Protein AF-0000000068949567 (afdb_homodimer)

Secondary structure (DSSP, 8-state):
-EEE-GGGPPEE--TTEEEEEEEEEESGGG---SSEEEEEEEEEEEEEE-SB--SS-EEEEEEES-EEEE-SS-EEEE-TT-EEEE-TT--BEEE--SSS-EEEEEEEEPPP-/-EEE-GGGPPEE--TTEEEEEEEEEESGGG---SSEEEEEEEEEEEEEE-SB--SS-EEEEEEES-EEEE-SS-EEEE-TT-EEEE-TT--BEEE--SSS-EEEEEEEEPPP-

pLDDT: mean 97.27, std 4.36, range [59.31, 98.94]

Organism: Cupriavidus necator (strain ATCC 17699 / DSM 428 / KCTC 22496 / NCIMB 10442 / H16 / Stanier 337) (NCBI:txid381666)

Nearest PDB structures (foldseek):
  8awn-assembly1_A-2  TM=8.709E-01  e=1.645E-10  Thermotoga maritima
  8hjx-assembly1_B  TM=8.724E-01  e=1.561E-10  Thermotoga maritima MSB8
  8hjy-assembly1_B  TM=8.710E-01  e=2.937E-10  Thermotoga maritima MSB8
  8hjz-assembly1_B  TM=8.723E-01  e=3.264E-10  Thermotoga maritima MSB8
  8awo-assembly1_B  TM=8.771E-01  e=7.194E-10  Thermotoga maritima

Solvent-accessible surface area (backbone atoms only — not comparable to full-atom values): 11452 Å² total; per-residue (Å²): 117,47,75,27,52,51,94,68,36,41,71,56,83,67,83,67,55,42,56,57,51,36,29,27,44,34,16,76,92,40,38,85,62,84,63,46,34,31,33,37,36,39,25,35,52,68,10,32,41,54,78,47,58,44,85,47,46,41,37,37,33,26,68,36,52,47,41,31,43,30,39,99,85,48,73,47,78,36,46,59,55,14,25,37,36,39,47,54,60,46,42,37,24,45,33,23,82,49,88,57,62,23,30,38,36,38,39,33,54,60,77,82,128,115,47,75,26,52,51,94,68,36,43,72,55,83,68,82,66,54,41,56,56,52,38,28,26,45,33,16,77,92,40,37,85,63,84,64,46,33,31,30,37,37,39,26,35,52,66,9,33,41,55,77,47,58,43,85,49,46,40,35,38,35,27,70,35,52,46,43,31,44,32,39,96,86,48,72,47,78,36,45,59,55,14,24,38,37,38,49,54,60,48,44,36,25,44,35,22,82,47,89,54,64,21,30,38,35,40,40,33,54,60,77,81,127

Structure (mmCIF, N/CA/C/O backbone):
data_AF-0000000068949567-model_v1
#
loop_
_entity.id
_entity.type
_entity.pdbx_description
1 polymer 'Cupin domain-containing protein'
#
loop_
_atom_site.group_PDB
_atom_site.id
_atom_site.type_symbol
_atom_site.label_atom_id
_atom_site.label_alt_id
_atom_site.label_comp_id
_atom_site.label_asym_id
_atom_site.label_entity_id
_atom_site.label_seq_id
_atom_site.pdbx_PDB_ins_code
_atom_site.Cartn_x
_atom_site.Cartn_y
_atom_site.Cartn_z
_atom_site.occupancy
_atom_site.B_iso_or_equiv
_atom_site.auth_seq_id
_atom_site.auth_comp_id
_atom_site.auth_asym_id
_atom_site.auth_atom_id
_atom_site.pdbx_PDB_model_num
ATOM 1 N N . MET A 1 1 ? 2.762 17.672 -4.523 1 95.81 1 MET A N 1
ATOM 2 C CA . MET A 1 1 ? 1.963 16.484 -4.223 1 95.81 1 MET A CA 1
ATOM 3 C C . MET A 1 1 ? 1.204 16.016 -5.461 1 95.81 1 MET A C 1
ATOM 5 O O . MET A 1 1 ? 0.73 16.828 -6.25 1 95.81 1 MET A O 1
ATOM 9 N N . ASN A 1 2 ? 1.176 14.719 -5.754 1 98 2 ASN A N 1
ATOM 10 C CA . ASN A 1 2 ? 0.364 14.109 -6.805 1 98 2 ASN A CA 1
ATOM 11 C C . ASN A 1 2 ? -0.772 13.281 -6.223 1 98 2 ASN A C 1
ATOM 13 O O . ASN A 1 2 ? -0.53 12.32 -5.48 1 98 2 ASN A O 1
ATOM 17 N N . THR A 1 3 ? -2.01 13.633 -6.602 1 98.56 3 THR A N 1
ATOM 18 C CA . THR A 1 3 ? -3.174 12.93 -6.078 1 98.56 3 THR A CA 1
ATOM 19 C C . THR A 1 3 ? -3.814 12.062 -7.156 1 98.56 3 THR A C 1
ATOM 21 O O . THR A 1 3 ? -4.02 12.516 -8.281 1 98.56 3 THR A O 1
ATOM 24 N N . THR A 1 4 ? -4.102 10.867 -6.82 1 98.81 4 THR A N 1
ATOM 25 C CA . THR A 1 4 ? -4.887 9.984 -7.68 1 98.81 4 THR A CA 1
ATOM 26 C C . THR A 1 4 ? -6.168 9.547 -6.977 1 98.81 4 THR A C 1
ATOM 28 O O . THR A 1 4 ? -6.117 8.836 -5.969 1 98.81 4 THR A O 1
ATOM 31 N N . ARG A 1 5 ? -7.262 9.961 -7.539 1 98.81 5 ARG A N 1
ATOM 32 C CA . ARG A 1 5 ? -8.539 9.406 -7.098 1 98.81 5 ARG A CA 1
ATOM 33 C C . ARG A 1 5 ? -8.711 7.973 -7.586 1 98.81 5 ARG A C 1
ATOM 35 O O . ARG A 1 5 ? -8.477 7.676 -8.758 1 98.81 5 ARG A O 1
ATOM 42 N N . PHE A 1 6 ? -9.219 7.094 -6.699 1 98.75 6 PHE A N 1
ATOM 43 C CA . PHE A 1 6 ? -9.312 5.688 -7.078 1 98.75 6 PHE A CA 1
ATOM 44 C C . PHE A 1 6 ? -10.219 5.508 -8.289 1 98.75 6 PHE A C 1
ATOM 46 O O . PHE A 1 6 ? -9.891 4.754 -9.211 1 98.75 6 PHE A O 1
ATOM 53 N N . ALA A 1 7 ? -11.281 6.164 -8.352 1 98.5 7 ALA A N 1
ATOM 54 C CA . ALA A 1 7 ? -12.258 6.059 -9.438 1 98.5 7 ALA A CA 1
ATOM 55 C C . ALA A 1 7 ? -11.641 6.461 -10.773 1 98.5 7 ALA A C 1
ATOM 57 O O . ALA A 1 7 ? -12.156 6.105 -11.836 1 98.5 7 ALA A O 1
ATOM 58 N N . GLN A 1 8 ? -10.547 7.219 -10.703 1 98.25 8 GLN A N 1
ATOM 59 C CA . GLN A 1 8 ? -9.938 7.746 -11.922 1 98.25 8 GLN A CA 1
ATOM 60 C C . GLN A 1 8 ? -8.562 7.121 -12.164 1 98.25 8 GLN A C 1
ATOM 62 O O . GLN A 1 8 ? -7.812 7.578 -13.023 1 98.25 8 GLN A O 1
ATOM 67 N N . ALA A 1 9 ? -8.227 6.195 -11.32 1 98.75 9 ALA A N 1
ATOM 68 C CA . ALA A 1 9 ? -6.93 5.551 -11.5 1 98.75 9 ALA A CA 1
ATOM 69 C C . ALA A 1 9 ? -6.824 4.906 -12.883 1 98.75 9 ALA A C 1
ATOM 71 O O . ALA A 1 9 ? -7.688 4.117 -13.273 1 98.75 9 ALA A O 1
ATOM 72 N N . PRO A 1 10 ? -5.777 5.254 -13.578 1 98.69 10 PRO A N 1
ATOM 73 C CA . PRO A 1 10 ? -5.672 4.695 -14.93 1 98.69 10 PRO A CA 1
ATOM 74 C C . PRO A 1 10 ? -5.391 3.195 -14.93 1 98.69 10 PRO A C 1
ATOM 76 O O . PRO A 1 10 ? -4.637 2.705 -14.078 1 98.69 10 PRO A O 1
ATOM 79 N N . ALA A 1 11 ? -5.945 2.527 -15.922 1 98.56 11 ALA A N 1
ATOM 80 C CA . ALA A 1 11 ? -5.734 1.089 -16.062 1 98.56 11 ALA A CA 1
ATOM 81 C C . ALA A 1 11 ? -4.445 0.796 -16.828 1 98.56 11 ALA A C 1
ATOM 83 O O . ALA A 1 11 ? -3.977 1.628 -17.609 1 98.56 11 ALA A O 1
ATOM 84 N N . TYR A 1 12 ? -3.846 -0.247 -16.578 1 97.75 12 TYR A N 1
ATOM 85 C CA . TYR A 1 12 ? -2.756 -0.789 -17.391 1 97.75 12 TYR A CA 1
ATOM 86 C C . TYR A 1 12 ? -2.881 -2.301 -17.531 1 97.75 12 TYR A C 1
ATOM 88 O O . TYR A 1 12 ? -3.633 -2.939 -16.781 1 97.75 12 TYR A O 1
ATOM 96 N N . PHE A 1 13 ? -2.197 -2.93 -18.453 1 96.69 13 PHE A N 1
ATOM 97 C CA . PHE A 1 13 ? -2.412 -4.324 -18.812 1 96.69 13 PHE A CA 1
ATOM 98 C C . PHE A 1 13 ? -1.086 -5.07 -18.906 1 96.69 13 PHE A C 1
ATOM 100 O O . PHE A 1 13 ? -0.558 -5.281 -20 1 96.69 13 PHE A O 1
ATOM 107 N N . PRO A 1 14 ? -0.648 -5.504 -17.75 1 95.62 14 PRO A N 1
ATOM 108 C CA . PRO A 1 14 ? 0.61 -6.254 -17.781 1 95.62 14 PRO A CA 1
ATOM 109 C C . PRO A 1 14 ? 0.447 -7.652 -18.375 1 95.62 14 PRO A C 1
ATOM 111 O O . PRO A 1 14 ? -0.597 -8.281 -18.203 1 95.62 14 PRO A O 1
ATOM 114 N N . ALA A 1 15 ? 1.484 -8.156 -18.938 1 94.94 15 ALA A N 1
ATOM 115 C CA . ALA A 1 15 ? 1.476 -9.5 -19.516 1 94.94 15 ALA A CA 1
ATOM 116 C C . ALA A 1 15 ? 1.331 -10.562 -18.422 1 94.94 15 ALA A C 1
ATOM 118 O O . ALA A 1 15 ? 1.702 -10.328 -17.266 1 94.94 15 ALA A O 1
ATOM 119 N N . ASN A 1 16 ? 0.795 -11.672 -18.734 1 95.81 16 ASN A N 1
ATOM 120 C CA . ASN A 1 16 ? 0.737 -12.859 -17.891 1 95.81 16 ASN A CA 1
ATOM 121 C C . ASN A 1 16 ? -0.168 -12.648 -16.672 1 95.81 16 ASN A C 1
ATOM 123 O O . ASN A 1 16 ? 0.121 -13.141 -15.586 1 95.81 16 ASN A O 1
ATOM 127 N N . HIS A 1 17 ? -1.09 -11.797 -16.844 1 97.94 17 HIS A N 1
ATOM 128 C CA . HIS A 1 17 ? -2.156 -11.578 -15.867 1 97.94 17 HIS A CA 1
ATOM 129 C C . HIS A 1 17 ? -3.508 -12.016 -16.438 1 97.94 17 HIS A C 1
ATOM 131 O O . HIS A 1 17 ? -3.988 -11.445 -17.406 1 97.94 17 HIS A O 1
ATOM 137 N N . GLU A 1 18 ? -4.133 -12.969 -15.859 1 98 18 GLU A N 1
ATOM 138 C CA . GLU A 1 18 ? -5.414 -13.492 -16.312 1 98 18 GLU A CA 1
ATOM 139 C C . GLU A 1 18 ? -6.504 -13.273 -15.266 1 98 18 GLU A C 1
ATOM 141 O O . GLU A 1 18 ? -6.297 -13.547 -14.086 1 98 18 GLU A O 1
ATOM 146 N N . GLY A 1 19 ? -7.691 -12.82 -15.75 1 98.31 19 GLY A N 1
ATOM 147 C CA . GLY A 1 19 ? -8.773 -12.594 -14.812 1 98.31 19 GLY A CA 1
ATOM 148 C C . GLY A 1 19 ? -8.477 -11.492 -13.812 1 98.31 19 GLY A C 1
ATOM 149 O O . GLY A 1 19 ? -8.852 -11.578 -12.641 1 98.31 19 GLY A O 1
ATOM 150 N N . MET A 1 20 ? -7.734 -10.508 -14.258 1 98.12 20 MET A N 1
ATOM 151 C CA . MET A 1 20 ? -7.324 -9.398 -13.391 1 98.12 20 MET A CA 1
ATOM 152 C C . MET A 1 20 ? -7.508 -8.062 -14.102 1 98.12 20 MET A C 1
ATOM 154 O O . MET A 1 20 ? -7.402 -7.984 -15.328 1 98.12 20 MET A O 1
ATOM 158 N N . HIS A 1 21 ? -7.898 -7.074 -13.398 1 98.31 21 HIS A N 1
ATOM 159 C CA . HIS A 1 21 ? -7.906 -5.676 -13.812 1 98.31 21 HIS A CA 1
ATOM 160 C C . HIS A 1 21 ? -6.965 -4.84 -12.953 1 98.31 21 HIS A C 1
ATOM 162 O O . HIS A 1 21 ? -7.18 -4.699 -11.75 1 98.31 21 HIS A O 1
ATOM 168 N N . CYS A 1 22 ? -5.953 -4.238 -13.617 1 98.75 22 CYS A N 1
ATOM 169 C CA . CYS A 1 22 ? -4.914 -3.551 -12.867 1 98.75 22 CYS A CA 1
ATOM 170 C C . CYS A 1 22 ? -5.035 -2.039 -13.016 1 98.75 22 CYS A C 1
ATOM 172 O O . CYS A 1 22 ? -5.285 -1.543 -14.117 1 98.75 22 CYS A O 1
ATOM 174 N N . LEU A 1 23 ? -4.867 -1.327 -11.922 1 98.81 23 LEU A N 1
ATOM 175 C CA . LEU A 1 23 ? -4.949 0.128 -11.852 1 98.81 23 LEU A CA 1
ATOM 176 C C . LEU A 1 23 ? -3.662 0.716 -11.281 1 98.81 23 LEU A C 1
ATOM 178 O O . LEU A 1 23 ? -3.076 0.154 -10.352 1 98.81 23 LEU A O 1
ATOM 182 N N . ARG A 1 24 ? -3.279 1.875 -11.852 1 98.88 24 ARG A N 1
ATOM 183 C CA . ARG A 1 24 ? -2.121 2.58 -11.312 1 98.88 24 ARG A CA 1
ATOM 184 C C . ARG A 1 24 ? -2.541 3.607 -10.266 1 98.88 24 ARG A C 1
ATOM 186 O O . ARG A 1 24 ? -3.412 4.441 -10.523 1 98.88 24 ARG A O 1
ATOM 193 N N . LEU A 1 25 ? -1.973 3.514 -9.109 1 98.81 25 LEU A N 1
ATOM 194 C CA . LEU A 1 25 ? -2.258 4.5 -8.078 1 98.81 25 LEU A CA 1
ATOM 195 C C . LEU A 1 25 ? -1.242 5.637 -8.109 1 98.81 25 LEU A C 1
ATOM 197 O O . LEU A 1 25 ? -1.613 6.812 -8.031 1 98.81 25 LEU A O 1
ATOM 201 N N . GLN A 1 26 ? -0.039 5.273 -8.25 1 98.81 26 GLN A N 1
ATOM 202 C CA . GLN A 1 26 ? 1.041 6.254 -8.336 1 98.81 26 GLN A CA 1
ATOM 203 C C . GLN A 1 26 ? 2.148 5.773 -9.266 1 98.81 26 GLN A C 1
ATOM 205 O O . GLN A 1 26 ? 2.486 4.586 -9.281 1 98.81 26 GLN A O 1
ATOM 210 N N . GLY A 1 27 ? 2.818 6.766 -9.953 1 98.44 27 GLY A N 1
ATOM 211 C CA . GLY A 1 27 ? 3.861 6.434 -10.906 1 98.44 27 GLY A CA 1
ATOM 212 C C . GLY A 1 27 ? 3.324 6.117 -12.289 1 98.44 27 GLY A C 1
ATOM 213 O O . GLY A 1 27 ? 2.135 5.832 -12.453 1 98.44 27 GLY A O 1
ATOM 214 N N . HIS A 1 28 ? 4.184 6.098 -13.266 1 97.75 28 HIS A N 1
ATOM 215 C CA . HIS A 1 28 ? 3.852 5.793 -14.656 1 97.75 28 HIS A CA 1
ATOM 216 C C . HIS A 1 28 ? 2.658 6.617 -15.125 1 97.75 28 HIS A C 1
ATOM 218 O O . HIS A 1 28 ? 2.693 7.848 -15.086 1 97.75 28 HIS A O 1
ATOM 224 N N . GLU A 1 29 ? 1.596 5.992 -15.5 1 97.56 29 GLU A N 1
ATOM 225 C CA . GLU A 1 29 ? 0.435 6.672 -16.078 1 97.56 29 GLU A CA 1
ATOM 226 C C . GLU A 1 29 ? -0.275 7.52 -15.023 1 97.56 29 GLU A C 1
ATOM 228 O O . GLU A 1 29 ? -1.059 8.406 -15.359 1 97.56 29 GLU A O 1
ATOM 233 N N . ALA A 1 30 ? -0.047 7.285 -13.789 1 98.25 30 ALA A N 1
ATOM 234 C CA . ALA A 1 30 ? -0.778 7.969 -12.727 1 98.25 30 ALA A CA 1
ATOM 235 C C . ALA A 1 30 ? -0.042 9.234 -12.281 1 98.25 30 ALA A C 1
ATOM 237 O O . ALA A 1 30 ? -0.538 9.977 -11.438 1 98.25 30 ALA A O 1
ATOM 238 N N . GLY A 1 31 ? 1.126 9.5 -12.82 1 97.38 31 GLY A N 1
ATOM 239 C CA . GLY A 1 31 ? 1.821 10.742 -12.516 1 97.38 31 GLY A CA 1
ATOM 240 C C . GLY A 1 31 ? 3.256 10.531 -12.07 1 97.38 31 GLY A C 1
ATOM 241 O O . GLY A 1 31 ? 3.783 9.422 -12.164 1 97.38 31 GLY A O 1
ATOM 242 N N . PRO A 1 32 ? 3.863 11.562 -11.602 1 97 32 PRO A N 1
ATOM 243 C CA . PRO A 1 32 ? 5.289 11.5 -11.281 1 97 32 PRO A CA 1
ATOM 244 C C . PRO A 1 32 ? 5.582 10.656 -10.039 1 97 32 PRO A C 1
ATOM 246 O O . PRO A 1 32 ? 4.797 10.672 -9.086 1 97 32 PRO A O 1
ATOM 249 N N . SER A 1 33 ? 6.699 9.961 -10.086 1 96.25 33 SER A N 1
ATOM 250 C CA . SER A 1 33 ? 7.312 9.266 -8.961 1 96.25 33 SER A CA 1
ATOM 251 C C . SER A 1 33 ? 8.789 8.992 -9.219 1 96.25 33 SER A C 1
ATOM 253 O O . SER A 1 33 ? 9.227 8.93 -10.367 1 96.25 33 SER A O 1
ATOM 255 N N . GLU A 1 34 ? 9.547 8.805 -8.102 1 93.62 34 GLU A N 1
ATOM 256 C CA . GLU A 1 34 ? 10.984 8.656 -8.266 1 93.62 34 GLU A CA 1
ATOM 257 C C . GLU A 1 34 ? 11.461 7.297 -7.75 1 93.62 34 GLU A C 1
ATOM 259 O O . GLU A 1 34 ? 12.219 6.602 -8.43 1 93.62 34 GLU A O 1
ATOM 264 N N . ALA A 1 35 ? 11.023 6.898 -6.672 1 94.75 35 ALA A N 1
ATOM 265 C CA . ALA A 1 35 ? 11.625 5.766 -5.977 1 94.75 35 ALA A CA 1
ATOM 266 C C . ALA A 1 35 ? 10.82 4.488 -6.215 1 94.75 35 ALA A C 1
ATOM 268 O O . ALA A 1 35 ? 11.383 3.395 -6.277 1 94.75 35 ALA A O 1
ATOM 269 N N . LEU A 1 36 ? 9.539 4.664 -6.289 1 97.12 36 LEU A N 1
ATOM 270 C CA . LEU A 1 36 ? 8.68 3.49 -6.391 1 97.12 36 LEU A CA 1
ATOM 271 C C . LEU A 1 36 ? 7.363 3.842 -7.078 1 97.12 36 LEU A C 1
ATOM 273 O O . LEU A 1 36 ? 7.055 5.02 -7.27 1 97.12 36 LEU A O 1
ATOM 277 N N . TRP A 1 37 ? 6.68 2.859 -7.484 1 98.12 37 TRP A N 1
ATOM 278 C CA . TRP A 1 37 ? 5.32 3.01 -7.984 1 98.12 37 TRP A CA 1
ATOM 279 C C . TRP A 1 37 ? 4.375 2.025 -7.301 1 98.12 37 TRP A C 1
ATOM 281 O O . TRP A 1 37 ? 4.82 1.045 -6.699 1 98.12 37 TRP A O 1
ATOM 291 N N . MET A 1 38 ? 3.08 2.354 -7.352 1 98.75 38 MET A N 1
ATOM 292 C CA . MET A 1 38 ? 2.055 1.524 -6.723 1 98.75 38 MET A CA 1
ATOM 293 C C . MET A 1 38 ? 0.912 1.244 -7.695 1 98.75 38 MET A C 1
ATOM 295 O O . MET A 1 38 ? 0.511 2.125 -8.461 1 98.75 38 MET A O 1
ATOM 299 N N . GLY A 1 39 ? 0.402 0.084 -7.574 1 98.75 39 GLY A N 1
ATOM 300 C CA . GLY A 1 39 ? -0.795 -0.31 -8.297 1 98.75 39 GLY A CA 1
ATOM 301 C C . GLY A 1 39 ? -1.709 -1.216 -7.496 1 98.75 39 GLY A C 1
ATOM 302 O O . GLY A 1 39 ? -1.321 -1.72 -6.441 1 98.75 39 GLY A O 1
ATOM 303 N N . VAL A 1 40 ? -2.877 -1.37 -8.008 1 98.81 40 VAL A N 1
ATOM 304 C CA . VAL A 1 40 ? -3.852 -2.289 -7.426 1 98.81 40 VAL A CA 1
ATOM 305 C C . VAL A 1 40 ? -4.359 -3.25 -8.5 1 98.81 40 VAL A C 1
ATOM 307 O O . VAL A 1 40 ? -4.652 -2.834 -9.625 1 98.81 40 VAL A O 1
ATOM 310 N N . SER A 1 41 ? -4.41 -4.461 -8.117 1 98.81 41 SER A N 1
ATOM 311 C CA . SER A 1 41 ? -5.035 -5.469 -8.969 1 98.81 41 SER A CA 1
ATOM 312 C C . SER A 1 41 ? -6.375 -5.922 -8.391 1 98.81 41 SER A C 1
ATOM 314 O O . SER A 1 41 ? -6.461 -6.285 -7.219 1 98.81 41 SER A O 1
ATOM 316 N N . VAL A 1 42 ? -7.375 -5.879 -9.172 1 98.75 42 VAL A N 1
ATOM 317 C CA . VAL A 1 42 ? -8.656 -6.52 -8.875 1 98.75 42 VAL A CA 1
ATOM 318 C C . VAL A 1 42 ? -8.695 -7.91 -9.5 1 98.75 42 VAL A C 1
ATOM 320 O O . VAL A 1 42 ? -8.578 -8.055 -10.719 1 98.75 42 VAL A O 1
ATOM 323 N N . LEU A 1 43 ? -8.852 -8.883 -8.648 1 98.81 43 LEU A N 1
ATOM 324 C CA . LEU A 1 43 ? -8.781 -10.266 -9.109 1 98.81 43 LEU A CA 1
ATOM 325 C C . LEU A 1 43 ? -10.164 -10.914 -9.086 1 98.81 43 LEU A C 1
ATOM 327 O O . LEU A 1 43 ? -10.812 -10.977 -8.039 1 98.81 43 LEU A O 1
ATOM 331 N N . LEU A 1 44 ? -10.609 -11.461 -10.188 1 98.69 44 LEU A N 1
ATOM 332 C CA . LEU A 1 44 ? -11.789 -12.32 -10.227 1 98.69 44 LEU A CA 1
ATOM 333 C C . LEU A 1 44 ? -11.508 -13.656 -9.539 1 98.69 44 LEU A C 1
ATOM 335 O O . LEU A 1 44 ? -10.344 -14 -9.312 1 98.69 44 LEU A O 1
ATOM 339 N N . PRO A 1 45 ? -12.602 -14.32 -9.125 1 98.69 45 PRO A N 1
ATOM 340 C CA . PRO A 1 45 ? -12.375 -15.695 -8.695 1 98.69 45 PRO A CA 1
ATOM 341 C C . PRO A 1 45 ? -11.555 -16.5 -9.711 1 98.69 45 PRO A C 1
ATOM 343 O O . PRO A 1 45 ? -11.891 -16.531 -10.891 1 98.69 45 PRO A O 1
ATOM 346 N N . GLY A 1 46 ? -10.438 -17.031 -9.289 1 97.75 46 GLY A N 1
ATOM 347 C CA . GLY A 1 46 ? -9.586 -17.797 -10.172 1 97.75 46 GLY A CA 1
ATOM 348 C C . GLY A 1 46 ? -8.562 -16.953 -10.906 1 97.75 46 GLY A C 1
ATOM 349 O O . GLY A 1 46 ? -7.684 -17.5 -11.586 1 97.75 46 GLY A O 1
ATOM 350 N N . GLY A 1 47 ? -8.688 -15.633 -10.852 1 98.56 47 GLY A N 1
ATOM 351 C CA . GLY A 1 47 ? -7.672 -14.781 -11.445 1 98.56 47 GLY A CA 1
ATOM 352 C C . GLY A 1 47 ? -6.277 -15.039 -10.906 1 98.56 47 GLY A C 1
ATOM 353 O O . GLY A 1 47 ? -6.113 -15.375 -9.734 1 98.56 47 GLY A O 1
ATOM 354 N N . HIS A 1 48 ? -5.266 -14.852 -11.797 1 98.56 48 HIS A N 1
ATOM 355 C CA . HIS A 1 48 ? -3.924 -15.227 -11.367 1 98.56 48 HIS A CA 1
ATOM 356 C C . HIS A 1 48 ? -2.861 -14.664 -12.297 1 98.56 48 HIS A C 1
ATOM 358 O O . HIS A 1 48 ? -3.18 -14.164 -13.383 1 98.56 48 HIS A O 1
ATOM 364 N N . THR A 1 49 ? -1.667 -14.711 -11.773 1 98.38 49 THR A N 1
ATOM 365 C CA . THR A 1 49 ? -0.487 -14.469 -12.594 1 98.38 49 THR A CA 1
ATOM 366 C C . THR A 1 49 ? 0.268 -15.766 -12.859 1 98.38 49 THR A C 1
ATOM 368 O O . THR A 1 49 ? 0.029 -16.781 -12.188 1 98.38 49 THR A O 1
ATOM 371 N N . SER A 1 50 ? 1.13 -15.703 -13.844 1 97.69 50 SER A N 1
ATOM 372 C CA . SER A 1 50 ? 2.055 -16.828 -14 1 97.69 50 SER A CA 1
ATOM 373 C C . SER A 1 50 ? 3.107 -16.828 -12.891 1 97.69 50 SER A C 1
ATOM 375 O O . SER A 1 50 ? 3.24 -15.852 -12.156 1 97.69 50 SER A O 1
ATOM 377 N N . MET A 1 51 ? 3.775 -17.922 -12.727 1 97.44 51 MET A N 1
ATOM 378 C CA . MET A 1 51 ? 4.93 -18.031 -11.828 1 97.44 51 MET A CA 1
ATOM 379 C C . MET A 1 51 ? 6.18 -17.453 -12.492 1 97.44 51 MET A C 1
ATOM 381 O O . MET A 1 51 ? 6.797 -18.109 -13.336 1 97.44 51 MET A O 1
ATOM 385 N N . ASP A 1 52 ? 6.527 -16.266 -12.125 1 96.25 52 ASP A N 1
ATOM 386 C CA . ASP A 1 52 ? 7.676 -15.602 -12.734 1 96.25 52 ASP A CA 1
ATOM 387 C C . ASP A 1 52 ? 8.445 -14.781 -11.703 1 96.25 52 ASP A C 1
ATOM 389 O O . ASP A 1 52 ? 7.902 -14.43 -10.648 1 96.25 52 ASP A O 1
ATOM 393 N N . ALA A 1 53 ? 9.688 -14.539 -12.102 1 95.94 53 ALA A N 1
ATOM 394 C CA . ALA A 1 53 ? 10.555 -13.727 -11.242 1 95.94 53 ALA A CA 1
ATOM 395 C C . ALA A 1 53 ? 10.82 -12.367 -11.867 1 95.94 53 ALA A C 1
ATOM 397 O O . ALA A 1 53 ? 10.75 -12.211 -13.086 1 95.94 53 ALA A O 1
ATOM 398 N N . ALA A 1 54 ? 10.984 -11.445 -11.031 1 94.44 54 ALA A N 1
ATOM 399 C CA . ALA A 1 54 ? 11.43 -10.117 -11.445 1 94.44 54 ALA A CA 1
ATOM 400 C C . ALA A 1 54 ? 12.695 -9.703 -10.711 1 94.44 54 ALA A C 1
ATOM 402 O O . ALA A 1 54 ? 12.922 -10.125 -9.57 1 94.44 54 ALA A O 1
ATOM 403 N N . PRO A 1 55 ? 13.484 -8.844 -11.305 1 95.12 55 PRO A N 1
ATOM 404 C CA . PRO A 1 55 ? 14.75 -8.445 -10.68 1 95.12 55 PRO A CA 1
ATOM 405 C C . PRO A 1 55 ? 14.555 -7.391 -9.586 1 95.12 55 PRO A C 1
ATOM 407 O O . PRO A 1 55 ? 15.539 -6.852 -9.062 1 95.12 55 PRO A O 1
ATOM 410 N N . VAL A 1 56 ? 13.383 -7.059 -9.297 1 96 56 VAL A N 1
ATOM 411 C CA . VAL A 1 56 ? 13.102 -6.047 -8.281 1 96 56 VAL A CA 1
ATOM 412 C C . VAL A 1 56 ? 12.273 -6.664 -7.156 1 96 56 VAL A C 1
ATOM 414 O O . VAL A 1 56 ? 11.57 -7.656 -7.363 1 96 56 VAL A O 1
ATOM 417 N N . GLU A 1 57 ? 12.422 -6.004 -6.047 1 96.38 57 GLU A N 1
ATOM 418 C CA . GLU A 1 57 ? 11.633 -6.367 -4.871 1 96.38 57 GLU A CA 1
ATOM 419 C C . GLU A 1 57 ? 10.164 -6.004 -5.062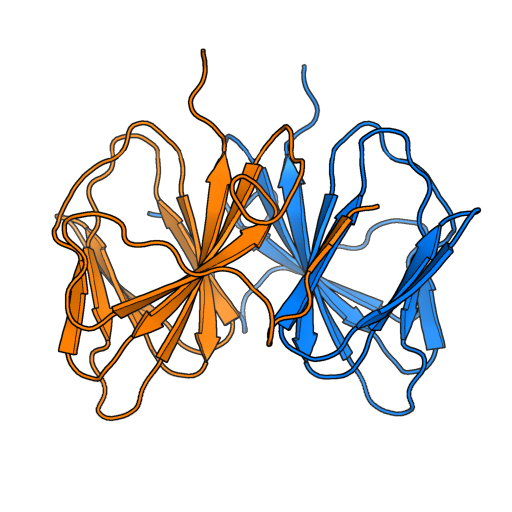 1 96.38 57 GLU A C 1
ATOM 421 O O . GLU A 1 57 ? 9.852 -4.957 -5.633 1 96.38 57 GLU A O 1
ATOM 426 N N . LYS A 1 58 ? 9.234 -6.879 -4.535 1 98.12 58 LYS A N 1
ATOM 427 C CA . LYS A 1 58 ? 7.805 -6.609 -4.609 1 98.12 58 LYS A CA 1
ATOM 428 C C . LYS A 1 58 ? 7.164 -6.664 -3.225 1 98.12 58 LYS A C 1
ATOM 430 O O . LYS A 1 58 ? 7.418 -7.59 -2.453 1 98.12 58 LYS A O 1
ATOM 435 N N . HIS A 1 59 ? 6.391 -5.707 -2.857 1 98.81 59 HIS A N 1
ATOM 436 C CA . HIS A 1 59 ? 5.613 -5.68 -1.622 1 98.81 59 HIS A CA 1
ATOM 437 C C . HIS A 1 59 ? 4.117 -5.719 -1.911 1 98.81 59 HIS A C 1
ATOM 439 O O . HIS A 1 59 ? 3.607 -4.906 -2.684 1 98.81 59 HIS A O 1
ATOM 445 N N . TYR A 1 60 ? 3.4 -6.637 -1.309 1 98.88 60 TYR A N 1
ATOM 446 C CA . TYR A 1 60 ? 1.971 -6.828 -1.523 1 98.88 60 TYR A CA 1
ATOM 447 C C . TYR A 1 60 ? 1.189 -6.594 -0.235 1 98.88 60 TYR A C 1
ATOM 449 O O . TYR A 1 60 ? 1.627 -6.996 0.845 1 98.88 60 TYR A O 1
ATOM 457 N N . VAL A 1 61 ? 0.049 -6.008 -0.312 1 98.94 61 VAL A N 1
ATOM 458 C CA . VAL A 1 61 ? -0.916 -5.867 0.774 1 98.94 61 VAL A CA 1
ATOM 459 C C . VAL A 1 61 ? -2.316 -6.199 0.267 1 98.94 61 VAL A C 1
ATOM 461 O O . VAL A 1 61 ? -2.779 -5.621 -0.72 1 98.94 61 VAL A O 1
ATOM 464 N N . VAL A 1 62 ? -3.016 -7.062 0.954 1 98.94 62 VAL A N 1
ATOM 465 C CA . VAL A 1 62 ? -4.395 -7.352 0.572 1 98.94 62 VAL A CA 1
ATOM 466 C C . VAL A 1 62 ? -5.309 -6.219 1.031 1 98.94 62 VAL A C 1
ATOM 468 O O . VAL A 1 62 ? -5.332 -5.875 2.215 1 98.94 62 VAL A O 1
ATOM 471 N N . LEU A 1 63 ? -6.031 -5.664 0.075 1 98.88 63 LEU A N 1
ATOM 472 C CA . LEU A 1 63 ? -6.934 -4.57 0.41 1 98.88 63 LEU A CA 1
ATOM 473 C C . LEU A 1 63 ? -8.328 -5.098 0.724 1 98.88 63 LEU A C 1
ATOM 475 O O . LEU A 1 63 ? -9 -4.59 1.624 1 98.88 63 LEU A O 1
ATOM 479 N N . GLU A 1 64 ? -8.781 -6.016 -0.058 1 98.69 64 GLU A N 1
ATOM 480 C CA . GLU A 1 64 ? -10.078 -6.652 0.113 1 98.69 64 GLU A CA 1
ATOM 481 C C . GLU A 1 64 ? -10.008 -8.141 -0.201 1 98.69 64 GLU A C 1
ATOM 483 O O . GLU A 1 64 ? -9.328 -8.555 -1.143 1 98.69 64 GLU A O 1
ATOM 488 N N . GLY A 1 65 ? -10.773 -8.938 0.594 1 98.38 65 GLY A N 1
ATOM 489 C CA . GLY A 1 65 ? -10.883 -10.367 0.347 1 98.38 65 GLY A CA 1
ATOM 490 C C . GLY A 1 65 ? -9.648 -11.141 0.771 1 98.38 65 GLY A C 1
ATOM 491 O O . GLY A 1 65 ? -9.016 -10.812 1.78 1 98.38 65 GLY A O 1
ATOM 492 N N . GLU A 1 66 ? -9.469 -12.281 0.066 1 98.62 66 GLU A N 1
ATOM 493 C CA . GLU A 1 66 ? -8.336 -13.172 0.304 1 98.62 66 GLU A CA 1
ATOM 494 C C . GLU A 1 66 ? -7.523 -13.391 -0.97 1 98.62 66 GLU A C 1
ATOM 496 O O . GLU A 1 66 ? -8.086 -13.516 -2.059 1 98.62 66 GLU A O 1
ATOM 501 N N . VAL A 1 67 ? -6.223 -13.438 -0.775 1 98.88 67 VAL A N 1
ATOM 502 C CA . VAL A 1 67 ? -5.332 -13.664 -1.907 1 98.88 67 VAL A CA 1
ATOM 503 C C . VAL A 1 67 ? -4.254 -14.68 -1.521 1 98.88 67 VAL A C 1
ATOM 505 O O . VAL A 1 67 ? -3.719 -14.633 -0.413 1 98.88 67 VAL A O 1
ATOM 508 N N . CYS A 1 68 ? -3.947 -15.492 -2.426 1 98.81 68 CYS A N 1
ATOM 509 C CA . CYS A 1 68 ? -2.869 -16.453 -2.227 1 98.81 68 CYS A CA 1
ATOM 510 C C . CYS A 1 68 ? -1.622 -16.047 -3.002 1 98.81 68 CYS A C 1
ATOM 512 O O . CYS A 1 68 ? -1.711 -15.656 -4.168 1 98.81 68 CYS A O 1
ATOM 514 N N . ILE A 1 69 ? -0.49 -16.109 -2.365 1 98.75 69 ILE A N 1
ATOM 515 C CA . ILE A 1 69 ? 0.804 -15.914 -3.008 1 98.75 69 ILE A CA 1
ATOM 516 C C . ILE A 1 69 ? 1.661 -17.172 -2.84 1 98.75 69 ILE A C 1
ATOM 518 O O . ILE A 1 69 ? 1.829 -17.656 -1.724 1 98.75 69 ILE A O 1
ATOM 522 N N . ALA A 1 70 ? 2.184 -17.562 -3.971 1 98.5 70 ALA A N 1
ATOM 523 C CA . ALA A 1 70 ? 2.969 -18.781 -3.959 1 98.5 70 ALA A CA 1
ATOM 524 C C . ALA A 1 70 ? 4.359 -18.562 -4.551 1 98.5 70 ALA A C 1
ATOM 526 O O . ALA A 1 70 ? 4.512 -17.812 -5.523 1 98.5 70 ALA A O 1
ATOM 527 N N . THR A 1 71 ? 5.332 -19.141 -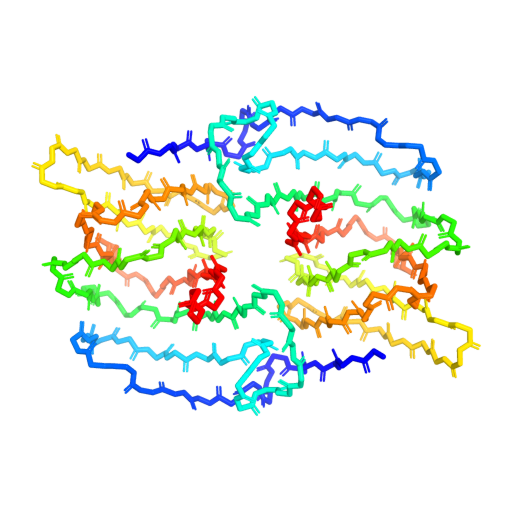3.936 1 97.56 71 THR A N 1
ATOM 528 C CA . THR A 1 71 ? 6.656 -19.344 -4.512 1 97.56 71 THR A CA 1
ATOM 529 C C . THR A 1 71 ? 6.898 -20.828 -4.781 1 97.56 71 THR A C 1
ATOM 531 O O . THR A 1 71 ? 6.074 -21.672 -4.426 1 97.56 71 THR A O 1
ATOM 534 N N . PRO A 1 72 ? 8.016 -21.172 -5.453 1 95.88 72 PRO A N 1
ATOM 535 C CA . PRO A 1 72 ? 8.266 -22.594 -5.672 1 95.88 72 PRO A CA 1
ATOM 536 C C . PRO A 1 72 ? 8.336 -23.391 -4.371 1 95.88 72 PRO A C 1
ATOM 538 O O . PRO A 1 72 ? 7.98 -24.578 -4.348 1 95.88 72 PRO A O 1
ATOM 541 N N . ASP A 1 73 ? 8.578 -22.703 -3.266 1 94.75 73 ASP A N 1
ATOM 542 C CA . ASP A 1 73 ? 8.875 -23.422 -2.035 1 94.75 73 ASP A CA 1
ATOM 543 C C . ASP A 1 73 ? 7.73 -23.312 -1.034 1 94.75 73 ASP A C 1
ATOM 545 O O . ASP A 1 73 ? 7.629 -24.109 -0.1 1 94.75 73 ASP A O 1
ATOM 549 N N . GLU A 1 74 ? 6.957 -22.328 -1.185 1 96.19 74 GLU A N 1
ATOM 550 C CA . GLU A 1 74 ? 5.922 -22.125 -0.177 1 96.19 74 GLU A CA 1
ATOM 551 C C . GLU A 1 74 ? 4.711 -21.406 -0.771 1 96.19 74 GLU A C 1
ATOM 553 O O . GLU A 1 74 ? 4.793 -20.844 -1.863 1 96.19 74 GLU A O 1
ATOM 558 N N . ARG A 1 75 ? 3.549 -21.531 -0.064 1 97.62 75 ARG A N 1
ATOM 559 C CA . ARG A 1 75 ? 2.295 -20.859 -0.397 1 97.62 75 ARG A CA 1
ATOM 560 C C . ARG A 1 75 ? 1.634 -20.281 0.85 1 97.62 75 ARG A C 1
ATOM 562 O O . ARG A 1 75 ? 1.579 -20.938 1.892 1 97.62 75 ARG A O 1
ATOM 569 N N . VAL A 1 76 ? 1.12 -19.109 0.719 1 98.44 76 VAL A N 1
ATOM 570 C CA . VAL A 1 76 ? 0.45 -18.469 1.852 1 98.44 76 VAL A CA 1
ATOM 571 C C . VAL A 1 76 ? -0.862 -17.844 1.391 1 98.44 76 VAL A C 1
ATOM 573 O O . VAL A 1 76 ? -0.924 -17.234 0.317 1 98.44 76 VAL A O 1
ATOM 576 N N . THR A 1 77 ? -1.898 -18.031 2.156 1 98.75 77 THR A N 1
ATOM 577 C CA . THR A 1 77 ? -3.16 -17.328 1.95 1 98.75 77 THR A CA 1
ATOM 578 C C . THR A 1 77 ? -3.26 -16.109 2.869 1 98.75 77 THR A C 1
ATOM 580 O O . THR A 1 77 ? -3.121 -16.234 4.086 1 98.75 77 THR A O 1
ATOM 583 N N . LEU A 1 78 ? -3.557 -15.031 2.295 1 98.75 78 LEU A N 1
ATOM 584 C CA . LEU A 1 78 ? -3.533 -13.766 3.01 1 98.75 78 LEU A CA 1
ATOM 585 C C . LEU A 1 78 ? -4.941 -13.188 3.146 1 98.75 78 LEU A C 1
ATOM 587 O O . LEU A 1 78 ? -5.73 -13.242 2.201 1 98.75 78 LEU A O 1
ATOM 591 N N . ALA A 1 79 ? -5.234 -12.664 4.301 1 98.62 79 ALA A N 1
ATOM 592 C CA . ALA A 1 79 ? -6.477 -11.938 4.543 1 98.62 79 ALA A CA 1
ATOM 593 C C . ALA A 1 79 ? -6.262 -10.43 4.422 1 98.62 79 ALA A C 1
ATOM 595 O O . ALA A 1 79 ? -5.145 -9.977 4.168 1 98.62 79 ALA A O 1
ATOM 596 N N . GLN A 1 80 ? -7.352 -9.719 4.59 1 98.75 80 GLN A N 1
ATOM 597 C CA . GLN A 1 80 ? -7.309 -8.266 4.445 1 98.75 80 GLN A CA 1
ATOM 598 C C . GLN A 1 80 ? -6.215 -7.66 5.312 1 98.75 80 GLN A C 1
ATOM 600 O O . GLN A 1 80 ? -6.125 -7.953 6.508 1 98.75 80 GLN A O 1
ATOM 605 N N . PHE A 1 81 ? -5.273 -6.883 4.715 1 98.81 81 PHE A N 1
ATOM 606 C CA . PHE A 1 81 ? -4.188 -6.051 5.227 1 98.81 81 PHE A CA 1
ATOM 607 C C . PHE A 1 81 ? -2.986 -6.906 5.609 1 98.81 81 PHE A C 1
ATOM 609 O O . PHE A 1 81 ? -1.938 -6.379 5.988 1 98.81 81 PHE A O 1
ATOM 616 N N . ASP A 1 82 ? -3.125 -8.273 5.496 1 98.88 82 ASP A N 1
ATOM 617 C CA . ASP A 1 82 ? -1.889 -9.055 5.492 1 98.88 82 ASP A CA 1
ATOM 618 C C . ASP A 1 82 ? -0.97 -8.609 4.355 1 98.88 82 ASP A C 1
ATOM 620 O O . ASP A 1 82 ? -1.435 -8.086 3.34 1 98.88 82 ASP A O 1
ATOM 624 N N . SER A 1 83 ? 0.325 -8.836 4.551 1 98.88 83 SER A N 1
ATOM 625 C CA . SER A 1 83 ? 1.271 -8.359 3.551 1 98.88 83 SER A CA 1
ATOM 626 C C . SER A 1 83 ? 2.408 -9.352 3.34 1 98.88 83 SER A C 1
ATOM 628 O O . SER A 1 83 ? 2.674 -10.188 4.203 1 98.88 83 SER A O 1
ATOM 630 N N . VAL A 1 84 ? 3.039 -9.234 2.166 1 98.75 84 VAL A N 1
ATOM 631 C CA . VAL A 1 84 ? 4.148 -10.109 1.803 1 98.75 84 VAL A CA 1
ATOM 632 C C . VAL A 1 84 ? 5.215 -9.305 1.058 1 98.75 84 VAL A C 1
ATOM 634 O O . VAL A 1 84 ? 4.895 -8.469 0.213 1 98.75 84 VAL A O 1
ATOM 637 N N . ARG A 1 85 ? 6.414 -9.562 1.365 1 98.69 85 ARG A N 1
ATOM 638 C CA . ARG A 1 85 ? 7.562 -9.102 0.589 1 98.69 85 ARG A CA 1
ATOM 639 C C . ARG A 1 85 ? 8.227 -10.258 -0.15 1 98.69 85 ARG A C 1
ATOM 641 O O . ARG A 1 85 ? 8.547 -11.281 0.455 1 98.69 85 ARG A O 1
ATOM 648 N N . VAL A 1 86 ? 8.328 -10.117 -1.434 1 97.94 86 VAL A N 1
ATOM 649 C CA . VAL A 1 86 ? 9.039 -11.078 -2.279 1 97.94 86 VAL A CA 1
ATOM 650 C C . VAL A 1 86 ? 10.383 -10.492 -2.705 1 97.94 86 VAL A C 1
ATOM 652 O O . VAL A 1 86 ? 10.445 -9.375 -3.234 1 97.94 86 VAL A O 1
ATOM 655 N N . ALA A 1 87 ? 11.43 -11.234 -2.535 1 97.06 87 ALA A N 1
ATOM 656 C CA . ALA A 1 87 ? 12.789 -10.75 -2.799 1 97.06 87 ALA A CA 1
ATOM 657 C C . ALA A 1 87 ? 13.062 -10.688 -4.297 1 97.06 87 ALA A C 1
ATOM 659 O O . ALA A 1 87 ? 12.461 -11.422 -5.078 1 97.06 87 ALA A O 1
ATOM 660 N N . PRO A 1 88 ? 14.07 -9.719 -4.648 1 96.5 88 PRO A N 1
ATOM 661 C CA . PRO A 1 88 ? 14.477 -9.75 -6.055 1 96.5 88 PRO A CA 1
ATOM 662 C C . PRO A 1 88 ? 14.922 -11.141 -6.512 1 96.5 88 PRO A C 1
ATOM 664 O O . PRO A 1 88 ? 15.633 -11.828 -5.785 1 96.5 88 PRO A O 1
ATOM 667 N N . GLY A 1 89 ? 14.414 -11.539 -7.707 1 96 89 GLY A N 1
ATOM 668 C CA . GLY A 1 89 ? 14.836 -12.812 -8.273 1 96 89 GLY A CA 1
ATOM 669 C C . GLY A 1 89 ? 13.984 -13.984 -7.797 1 96 89 GLY A C 1
ATOM 670 O O . GLY A 1 89 ? 14.125 -15.102 -8.297 1 96 89 GLY A O 1
ATOM 671 N N . GLU A 1 90 ? 13.195 -13.789 -6.82 1 96.5 90 GLU A N 1
ATOM 672 C CA . GLU A 1 90 ? 12.32 -14.844 -6.324 1 96.5 90 GLU A C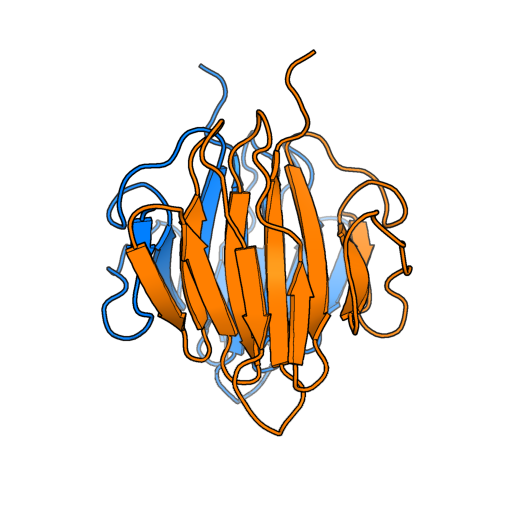A 1
ATOM 673 C C . GLU A 1 90 ? 11.047 -14.945 -7.16 1 96.5 90 GLU A C 1
ATOM 675 O O . GLU A 1 90 ? 10.305 -13.969 -7.285 1 96.5 90 GLU A O 1
ATOM 680 N N . ALA A 1 91 ? 10.828 -16.125 -7.715 1 97.81 91 ALA A N 1
ATOM 681 C CA . ALA A 1 91 ? 9.609 -16.328 -8.5 1 97.81 91 ALA A CA 1
ATOM 682 C C . ALA A 1 91 ? 8.375 -16.359 -7.605 1 97.81 91 ALA A C 1
ATOM 684 O O . ALA A 1 91 ? 8.414 -16.938 -6.516 1 97.81 91 ALA A O 1
ATOM 685 N N . ARG A 1 92 ? 7.262 -15.797 -8.117 1 98 92 ARG A N 1
ATOM 686 C CA . ARG A 1 92 ? 6.023 -15.836 -7.352 1 98 92 ARG A CA 1
ATOM 687 C C . ARG A 1 92 ? 4.805 -15.883 -8.273 1 98 92 ARG A C 1
ATOM 689 O O . ARG A 1 92 ? 4.867 -15.414 -9.414 1 98 92 ARG A O 1
ATOM 696 N N . GLN A 1 93 ? 3.758 -16.469 -7.789 1 98.56 93 GLN A N 1
ATOM 697 C CA . GLN A 1 93 ? 2.436 -16.453 -8.406 1 98.56 93 GLN A CA 1
ATOM 698 C C . GLN A 1 93 ? 1.392 -15.883 -7.445 1 98.56 93 GLN A C 1
ATOM 700 O O . GLN A 1 93 ? 1.382 -16.219 -6.262 1 98.56 93 GLN A O 1
ATOM 705 N N . VAL A 1 94 ? 0.594 -15.023 -7.957 1 98.69 94 VAL A N 1
ATOM 706 C CA . VAL A 1 94 ? -0.54 -14.461 -7.223 1 98.69 94 VAL A CA 1
ATOM 707 C C . VAL A 1 94 ? -1.838 -15.094 -7.727 1 98.69 94 VAL A C 1
ATOM 709 O O . VAL A 1 94 ? -2.039 -15.234 -8.938 1 98.69 94 VAL A O 1
ATOM 712 N N . PHE A 1 95 ? -2.688 -15.375 -6.77 1 98.31 95 PHE A N 1
ATOM 713 C CA . PHE A 1 95 ? -3.924 -16.031 -7.168 1 98.31 95 PHE A CA 1
ATOM 714 C C . PHE A 1 95 ? -5.047 -15.719 -6.191 1 98.31 95 PHE A C 1
ATOM 716 O O . PHE A 1 95 ? -4.812 -15.586 -4.988 1 98.31 95 PHE A O 1
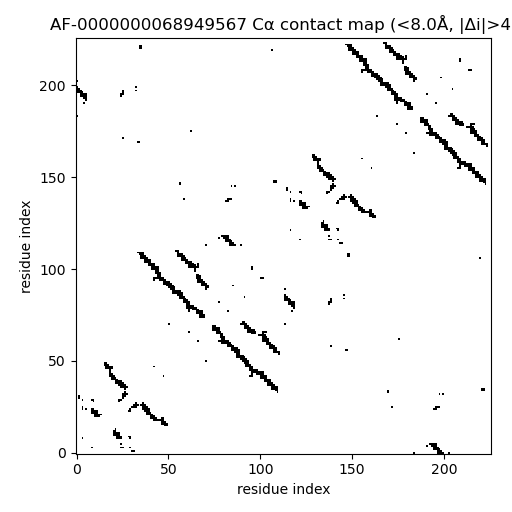ATOM 723 N N . ASN A 1 96 ? -6.355 -15.578 -6.73 1 98.81 96 ASN A N 1
ATOM 724 C CA . ASN A 1 96 ? -7.559 -15.5 -5.906 1 98.81 96 ASN A CA 1
ATOM 725 C C . ASN A 1 96 ? -8.188 -16.875 -5.711 1 98.81 96 ASN A C 1
ATOM 727 O O . ASN A 1 96 ? -8.82 -17.406 -6.625 1 98.81 96 ASN A O 1
ATOM 731 N N . PRO A 1 97 ? -8.094 -17.344 -4.535 1 98 97 PRO A N 1
ATOM 732 C CA . PRO A 1 97 ? -8.594 -18.703 -4.316 1 98 97 PRO A CA 1
ATOM 733 C C . PRO A 1 97 ? -10.086 -18.75 -4.008 1 98 97 PRO A C 1
ATOM 735 O O . PRO A 1 97 ? -10.664 -19.828 -3.863 1 98 97 PRO A O 1
ATOM 738 N N . GLY A 1 98 ? -10.703 -17.641 -3.805 1 97.69 98 GLY A N 1
ATOM 739 C CA . GLY A 1 98 ? -12.078 -17.609 -3.338 1 97.69 98 GLY A CA 1
ATOM 740 C C . GLY A 1 98 ? -13.086 -17.422 -4.461 1 97.69 98 GLY A C 1
ATOM 741 O O . GLY A 1 98 ? -12.719 -17.438 -5.637 1 97.69 98 GLY A O 1
ATOM 742 N N . ASN A 1 99 ? -14.367 -17.156 -4.031 1 98.38 99 ASN A N 1
ATOM 743 C CA . ASN A 1 99 ? -15.445 -17.047 -5.004 1 98.38 99 ASN A CA 1
ATOM 744 C C . ASN A 1 99 ? -15.914 -15.609 -5.156 1 98.38 99 ASN A C 1
ATOM 746 O O . ASN A 1 99 ? -16.859 -15.336 -5.895 1 98.38 99 ASN A O 1
ATOM 750 N N . ARG A 1 100 ? -15.32 -14.727 -4.445 1 98.38 100 ARG A N 1
ATOM 751 C CA . ARG A 1 100 ? -15.57 -13.297 -4.578 1 98.38 100 ARG A CA 1
ATOM 752 C C . ARG A 1 100 ? -14.344 -12.578 -5.117 1 98.38 100 ARG A C 1
ATOM 754 O O . ARG A 1 100 ? -13.219 -13.047 -4.953 1 98.38 100 ARG A O 1
ATOM 761 N N . PRO A 1 101 ? -14.516 -11.438 -5.754 1 98.69 101 PRO A N 1
ATOM 762 C CA . PRO A 1 101 ? -13.344 -10.656 -6.176 1 98.69 101 PRO A CA 1
ATOM 763 C C . PRO A 1 101 ? -12.461 -10.25 -5 1 98.69 101 PRO A C 1
ATOM 765 O O . PRO A 1 101 ? -12.953 -10.086 -3.879 1 98.69 101 PRO A O 1
ATOM 768 N N . ALA A 1 102 ? -11.227 -10.164 -5.242 1 98.81 102 ALA A N 1
ATOM 769 C CA . ALA A 1 102 ? -10.25 -9.703 -4.254 1 98.81 102 ALA A CA 1
ATOM 770 C C . ALA A 1 102 ? -9.43 -8.539 -4.793 1 98.81 102 ALA A C 1
ATOM 772 O O . ALA A 1 102 ? -9.383 -8.312 -6.008 1 98.81 102 ALA A O 1
ATOM 773 N N . MET A 1 103 ? -8.844 -7.699 -3.896 1 98.88 103 MET A N 1
ATOM 774 C CA . MET A 1 103 ? -8.008 -6.566 -4.285 1 98.88 103 MET A CA 1
ATOM 775 C C . MET A 1 103 ? -6.645 -6.633 -3.594 1 98.88 103 MET A C 1
ATOM 777 O O . MET A 1 103 ? -6.57 -6.848 -2.383 1 98.88 103 MET A O 1
ATOM 781 N N . LEU A 1 104 ? -5.621 -6.441 -4.402 1 98.94 104 LEU A N 1
ATOM 782 C CA . LEU A 1 104 ? -4.242 -6.578 -3.945 1 98.94 104 LEU A CA 1
ATOM 783 C C . LEU A 1 104 ? -3.41 -5.371 -4.363 1 98.94 104 LEU A C 1
ATOM 785 O O . LEU A 1 104 ? -3.332 -5.043 -5.551 1 98.94 104 LEU A O 1
ATOM 789 N N . LEU A 1 105 ? -2.842 -4.703 -3.367 1 98.94 105 LEU A N 1
ATOM 790 C CA . LEU A 1 105 ? -1.933 -3.596 -3.639 1 98.94 105 LEU A CA 1
ATOM 791 C C . LEU A 1 105 ? -0.516 -4.102 -3.887 1 98.94 105 LEU A C 1
ATOM 793 O O . LEU A 1 105 ? -0.034 -4.984 -3.17 1 98.94 105 LEU A O 1
ATOM 797 N N . LEU A 1 106 ? 0.125 -3.537 -4.824 1 98.81 106 LEU A N 1
ATOM 798 C CA . LEU A 1 106 ? 1.532 -3.775 -5.129 1 98.81 106 LEU A CA 1
ATOM 799 C C . LEU A 1 106 ? 2.338 -2.486 -5.02 1 98.81 106 LEU A C 1
ATOM 801 O O . LEU A 1 106 ? 1.942 -1.454 -5.566 1 98.81 106 LEU A O 1
ATOM 805 N N . ALA A 1 107 ? 3.379 -2.477 -4.32 1 98.75 107 ALA A N 1
ATOM 806 C CA . ALA A 1 107 ? 4.402 -1.434 -4.309 1 98.75 107 ALA A 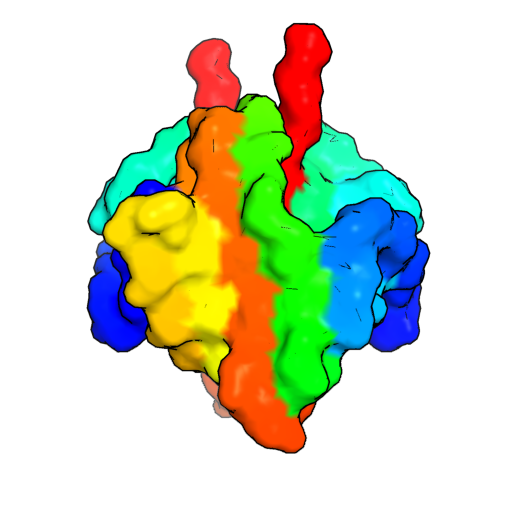CA 1
ATOM 807 C C . ALA A 1 107 ? 5.766 -1.998 -4.703 1 98.75 107 ALA A C 1
ATOM 809 O O . ALA A 1 107 ? 6.223 -2.988 -4.125 1 98.75 107 ALA A O 1
ATOM 810 N N . MET A 1 108 ? 6.422 -1.421 -5.609 1 97.62 108 MET A N 1
ATOM 811 C CA . MET A 1 108 ? 7.734 -1.921 -6 1 97.62 108 MET A CA 1
ATOM 812 C C . MET A 1 108 ? 8.625 -0.786 -6.5 1 97.62 108 MET A C 1
ATOM 814 O O . MET A 1 108 ? 8.125 0.216 -7.016 1 97.62 108 MET A O 1
ATOM 818 N N . PRO A 1 109 ? 9.914 -0.917 -6.363 1 97.38 109 PRO A N 1
ATOM 819 C CA . PRO A 1 109 ? 10.844 0.102 -6.859 1 97.38 109 PRO A CA 1
ATOM 820 C C . PRO A 1 109 ? 10.977 0.088 -8.383 1 97.38 109 PRO A C 1
ATOM 822 O O . PRO A 1 109 ? 10.594 -0.89 -9.031 1 97.38 109 PRO A O 1
ATOM 825 N N . TYR A 1 110 ? 11.43 1.19 -8.898 1 95.56 110 TYR A N 1
ATOM 826 C CA . TYR A 1 110 ? 11.859 1.178 -10.289 1 95.56 110 TYR A CA 1
ATOM 827 C C . TYR A 1 110 ? 13.148 0.374 -10.453 1 95.56 110 TYR A C 1
ATOM 829 O O . TYR A 1 110 ? 13.969 0.306 -9.531 1 95.56 110 TYR A O 1
ATOM 837 N N . PRO A 1 111 ? 13.273 -0.263 -11.594 1 88.81 111 PRO A N 1
ATOM 838 C CA . PRO A 1 111 ? 14.516 -1.001 -11.805 1 88.81 111 PRO A CA 1
ATOM 839 C C . PRO A 1 111 ? 15.758 -0.107 -11.719 1 88.81 111 PRO A C 1
ATOM 841 O O . PRO A 1 111 ? 15.703 1.063 -12.109 1 88.81 111 PRO A O 1
ATOM 844 N N . LYS A 1 112 ? 16.766 -0.562 -11.016 1 76.62 112 LYS A N 1
ATOM 845 C CA . LYS A 1 112 ? 18.016 0.188 -10.961 1 76.62 112 LYS A CA 1
ATOM 846 C C . LYS A 1 112 ? 18.625 0.344 -12.352 1 76.62 112 LYS A C 1
ATOM 848 O O . LYS A 1 112 ? 18.594 -0.585 -13.156 1 76.62 112 LYS A O 1
ATOM 853 N N . SER A 1 113 ? 18.75 1.636 -12.695 1 59.31 113 SER A N 1
ATOM 854 C CA . SER A 1 113 ? 19.453 1.865 -13.961 1 59.31 113 SER A CA 1
ATOM 855 C C . SER A 1 113 ? 20.844 1.267 -13.938 1 59.31 113 SER A C 1
ATOM 857 O O . SER A 1 113 ? 21.469 1.176 -12.875 1 59.31 113 SER A O 1
ATOM 859 N N . MET B 1 1 ? 10.383 -15.258 0.633 1 95.94 1 MET B N 1
ATOM 860 C CA . MET B 1 1 ? 9.203 -14.438 0.896 1 95.94 1 MET B CA 1
ATOM 861 C C . MET B 1 1 ? 9.07 -14.133 2.385 1 95.94 1 MET B C 1
ATOM 863 O O . MET B 1 1 ? 9.383 -14.977 3.225 1 95.94 1 MET B O 1
ATOM 867 N N . ASN B 1 2 ? 8.75 -12.898 2.771 1 98 2 ASN B N 1
ATOM 868 C CA . ASN B 1 2 ? 8.445 -12.508 4.141 1 98 2 ASN B CA 1
ATOM 869 C C . ASN B 1 2 ? 6.969 -12.156 4.309 1 98 2 ASN B C 1
ATOM 871 O O . ASN B 1 2 ? 6.465 -11.242 3.645 1 98 2 ASN B O 1
ATOM 875 N N . THR B 1 3 ? 6.293 -12.875 5.211 1 98.56 3 THR B N 1
ATOM 876 C CA . THR B 1 3 ? 4.867 -12.648 5.426 1 98.56 3 THR B CA 1
ATOM 877 C C . THR B 1 3 ? 4.621 -11.945 6.758 1 98.56 3 THR B C 1
ATOM 879 O O . THR B 1 3 ? 5.188 -12.336 7.781 1 98.56 3 THR B O 1
ATOM 882 N N . THR B 1 4 ? 3.838 -10.953 6.734 1 98.81 4 THR B N 1
ATOM 883 C CA . THR B 1 4 ? 3.361 -10.305 7.953 1 98.81 4 THR B CA 1
ATOM 884 C C . THR B 1 4 ? 1.84 -10.391 8.047 1 98.81 4 THR B C 1
ATOM 886 O O . THR B 1 4 ? 1.129 -9.797 7.23 1 98.81 4 THR B O 1
ATOM 889 N N . ARG B 1 5 ? 1.394 -11.086 9.047 1 98.81 5 ARG B N 1
ATOM 890 C CA . ARG B 1 5 ? -0.027 -11.039 9.375 1 98.81 5 ARG B CA 1
ATOM 891 C C . ARG B 1 5 ? -0.396 -9.711 10.016 1 98.81 5 ARG B C 1
ATOM 893 O O . ARG B 1 5 ? 0.293 -9.242 10.93 1 98.81 5 ARG B O 1
ATOM 900 N N . PHE B 1 6 ? -1.542 -9.141 9.602 1 98.75 6 PHE B N 1
ATOM 901 C CA . PHE B 1 6 ? -1.897 -7.82 10.109 1 98.75 6 PHE B CA 1
ATOM 902 C C . PHE B 1 6 ? -2.051 -7.84 11.625 1 98.75 6 PHE B C 1
ATOM 904 O O . PHE B 1 6 ? -1.583 -6.934 12.312 1 98.75 6 PHE B O 1
ATOM 911 N N . ALA B 1 7 ? -2.645 -8.797 12.172 1 98.5 7 ALA B N 1
ATOM 912 C CA . ALA B 1 7 ? -2.896 -8.922 13.602 1 98.5 7 ALA B CA 1
ATOM 913 C C . ALA B 1 7 ? -1.589 -8.969 14.391 1 98.5 7 ALA B C 1
ATOM 915 O O . ALA B 1 7 ? -1.571 -8.695 15.594 1 98.5 7 ALA B O 1
ATOM 916 N N . GLN B 1 8 ? -0.502 -9.312 13.695 1 98.25 8 GLN B N 1
ATOM 917 C CA . GLN B 1 8 ? 0.78 -9.492 14.375 1 98.25 8 GLN B CA 1
ATOM 918 C C . GLN B 1 8 ? 1.777 -8.422 13.938 1 98.25 8 GLN B C 1
ATOM 920 O O . GLN B 1 8 ? 2.967 -8.508 14.25 1 98.25 8 GLN B O 1
ATOM 925 N N . ALA B 1 9 ? 1.302 -7.52 13.141 1 98.69 9 ALA B N 1
ATOM 926 C CA . ALA B 1 9 ? 2.201 -6.461 12.695 1 98.69 9 ALA B CA 1
ATOM 927 C C . ALA B 1 9 ? 2.773 -5.688 13.875 1 98.69 9 ALA B C 1
ATOM 929 O O . ALA B 1 9 ? 2.025 -5.207 14.734 1 98.69 9 ALA B O 1
ATOM 930 N N . PRO B 1 10 ? 4.074 -5.59 13.914 1 98.69 10 PRO B N 1
ATOM 931 C CA . PRO B 1 10 ? 4.656 -4.902 15.07 1 98.69 10 PRO B CA 1
ATOM 932 C C . PRO B 1 10 ? 4.375 -3.4 15.062 1 98.69 10 PRO B C 1
ATOM 934 O O . PRO B 1 10 ? 4.371 -2.773 14 1 98.69 10 PRO B O 1
ATOM 937 N N . ALA B 1 11 ? 4.215 -2.871 16.25 1 98.56 11 ALA B N 1
ATOM 938 C CA . ALA B 1 11 ? 3.975 -1.438 16.406 1 98.56 11 ALA B CA 1
ATOM 939 C C . ALA B 1 11 ? 5.289 -0.661 16.422 1 98.56 11 ALA B C 1
ATOM 941 O O . ALA B 1 11 ? 6.34 -1.211 16.766 1 98.56 11 ALA B O 1
ATOM 942 N N . TYR B 1 12 ? 5.297 0.497 16 1 97.75 12 TYR B N 1
ATOM 943 C CA . TYR B 1 12 ? 6.391 1.443 16.172 1 97.75 12 TYR B CA 1
ATOM 944 C C . TYR B 1 12 ? 5.863 2.834 16.5 1 97.75 12 TYR B C 1
ATOM 946 O O . TYR B 1 12 ? 4.676 3.115 16.328 1 97.75 12 TYR B O 1
ATOM 954 N N . PHE B 1 13 ? 6.664 3.73 17 1 96.62 13 PHE B N 1
ATOM 955 C CA . PHE B 1 13 ? 6.219 5 17.562 1 96.62 13 PHE B CA 1
ATOM 956 C C . PHE B 1 13 ? 7.062 6.152 17.031 1 96.62 13 PHE B C 1
ATOM 958 O O . PHE B 1 13 ? 7.977 6.629 17.719 1 96.62 13 PHE B O 1
ATOM 965 N N . PRO B 1 14 ? 6.684 6.594 15.867 1 95.56 14 PRO B N 1
ATOM 966 C CA . PRO B 1 14 ? 7.445 7.723 15.328 1 95.56 14 PRO B CA 1
ATOM 967 C C . PRO B 1 14 ? 7.148 9.039 16.047 1 95.56 14 PRO B C 1
ATOM 969 O O . PRO B 1 14 ? 6.023 9.258 16.5 1 95.56 14 PRO B O 1
ATOM 972 N N . ALA B 1 15 ? 8.086 9.922 16.047 1 94.88 15 ALA B N 1
ATOM 973 C CA . ALA B 1 15 ? 7.918 11.234 16.672 1 94.88 15 ALA B CA 1
ATOM 974 C C . ALA B 1 15 ? 6.883 12.07 15.914 1 94.88 15 ALA B C 1
ATOM 976 O O . ALA B 1 15 ? 6.664 11.867 14.719 1 94.88 15 ALA B O 1
ATOM 977 N N . ASN B 1 16 ? 6.238 12.953 16.562 1 95.81 16 ASN B N 1
ATOM 978 C CA . ASN B 1 16 ? 5.359 13.977 15.992 1 95.81 16 ASN B CA 1
ATOM 979 C C . ASN B 1 16 ? 4.094 13.359 15.406 1 95.81 16 ASN B C 1
ATOM 981 O O . ASN B 1 16 ? 3.602 13.812 14.375 1 95.81 16 ASN B O 1
ATOM 985 N N . HIS B 1 17 ? 3.736 12.258 15.938 1 97.88 17 HIS B N 1
ATOM 986 C CA . HIS B 1 17 ? 2.467 11.609 15.633 1 97.88 17 HIS B CA 1
ATOM 987 C C . HIS B 1 17 ? 1.536 11.617 16.844 1 97.88 17 HIS B C 1
ATOM 989 O O . HIS B 1 17 ? 1.846 11.023 17.875 1 97.88 17 HIS B O 1
ATOM 995 N N . GLU B 1 18 ? 0.435 12.25 16.75 1 98 18 GLU B N 1
ATOM 996 C CA . GLU B 1 18 ? -0.526 12.359 17.844 1 98 18 GLU B CA 1
ATOM 997 C C . GLU B 1 18 ? -1.851 11.695 17.484 1 98 18 GLU B C 1
ATOM 999 O O . GLU B 1 18 ? -2.381 11.906 16.391 1 98 18 GLU B O 1
ATOM 1004 N N . GLY B 1 19 ? -2.393 10.914 18.453 1 98.31 19 GLY B N 1
ATOM 1005 C CA . GLY B 1 19 ? -3.656 10.25 18.172 1 98.31 19 GLY B CA 1
ATOM 1006 C C . GLY B 1 19 ? -3.557 9.219 17.062 1 98.31 19 GLY B C 1
ATOM 1007 O O . GLY B 1 19 ? -4.48 9.07 16.266 1 98.31 19 GLY B O 1
ATOM 1008 N N . MET B 1 20 ? -2.42 8.594 16.984 1 98.06 20 MET B N 1
ATOM 1009 C CA . MET B 1 20 ? -2.164 7.609 15.93 1 98.06 20 MET B CA 1
ATOM 1010 C C . MET B 1 20 ? -1.494 6.363 16.5 1 98.06 20 MET B C 1
ATOM 1012 O O . MET B 1 20 ? -0.765 6.445 17.484 1 98.06 20 MET B O 1
ATOM 1016 N N . HIS B 1 21 ? -1.826 5.242 15.992 1 98.31 21 HIS B N 1
ATOM 1017 C CA . HIS B 1 21 ? -1.148 3.971 16.219 1 98.31 21 HIS B CA 1
ATOM 1018 C C . HIS B 1 21 ? -0.561 3.42 14.93 1 98.31 21 HIS B C 1
ATOM 1020 O O . HIS B 1 21 ? -1.299 3.094 13.992 1 98.31 21 HIS B O 1
ATOM 1026 N N . CYS B 1 22 ? 0.775 3.25 14.922 1 98.69 22 CYS B N 1
ATOM 1027 C CA . CYS B 1 22 ? 1.444 2.875 13.68 1 98.69 22 CYS B CA 1
ATOM 1028 C C . CYS B 1 22 ? 1.929 1.431 13.734 1 98.69 22 CYS B C 1
ATOM 1030 O O . CYS B 1 22 ? 2.451 0.985 14.758 1 98.69 22 CYS B O 1
ATOM 1032 N N . LEU B 1 23 ? 1.741 0.723 12.648 1 98.81 23 LEU B N 1
ATOM 1033 C CA . LEU B 1 23 ? 2.129 -0.675 12.492 1 98.81 23 LEU B CA 1
ATOM 1034 C C . LEU B 1 23 ? 3.053 -0.851 11.289 1 98.81 23 LEU B C 1
ATOM 1036 O O . LEU B 1 23 ? 2.855 -0.217 10.25 1 98.81 23 LEU B O 1
ATOM 1040 N N . ARG B 1 24 ? 4.039 -1.767 11.477 1 98.88 24 ARG B N 1
ATOM 1041 C CA . ARG B 1 24 ? 4.918 -2.094 10.352 1 98.88 24 ARG B CA 1
ATOM 1042 C C . ARG B 1 24 ? 4.391 -3.295 9.578 1 98.88 24 ARG B C 1
ATOM 1044 O O . ARG B 1 24 ? 4.098 -4.34 10.164 1 98.88 24 ARG B O 1
ATOM 1051 N N . LEU B 1 25 ? 4.234 -3.123 8.312 1 98.81 25 LEU B N 1
ATOM 1052 C CA . LEU B 1 25 ? 3.807 -4.242 7.477 1 98.81 25 LEU B CA 1
ATOM 1053 C C . LEU B 1 25 ? 5.008 -4.965 6.879 1 98.81 25 LEU B C 1
ATOM 1055 O O . LEU B 1 25 ? 5.055 -6.199 6.871 1 98.81 25 LEU B O 1
ATOM 1059 N N . GLN B 1 26 ? 5.914 -4.215 6.418 1 98.81 26 GLN B N 1
ATOM 1060 C CA . GLN B 1 26 ? 7.141 -4.762 5.844 1 98.81 26 GLN B CA 1
ATOM 1061 C C . GLN B 1 26 ? 8.336 -3.85 6.125 1 98.81 26 GLN B C 1
ATOM 1063 O O . GLN B 1 26 ? 8.211 -2.625 6.074 1 98.81 26 GLN B O 1
ATOM 1068 N N . GLY B 1 27 ? 9.547 -4.488 6.277 1 98.44 27 GLY B N 1
ATOM 1069 C CA . GLY B 1 27 ? 10.75 -3.74 6.598 1 98.44 27 GLY B CA 1
ATOM 1070 C C . GLY B 1 27 ? 10.914 -3.492 8.086 1 98.44 27 GLY B C 1
ATOM 1071 O O . GLY B 1 27 ? 9.953 -3.598 8.852 1 98.44 27 GLY B O 1
ATOM 1072 N N . HIS B 1 28 ? 12.094 -3.107 8.484 1 97.69 28 HIS B N 1
ATOM 1073 C CA . HIS B 1 28 ? 12.438 -2.801 9.875 1 97.69 28 HIS B CA 1
ATOM 1074 C C . HIS B 1 28 ? 12 -3.928 10.805 1 97.69 28 HIS B C 1
ATOM 1076 O O . HIS B 1 28 ? 12.414 -5.078 10.633 1 97.69 28 HIS B O 1
ATOM 1082 N N . GLU B 1 29 ? 11.141 -3.652 11.727 1 97.62 29 GLU B N 1
ATOM 1083 C CA . GLU B 1 29 ? 10.734 -4.625 12.734 1 97.62 29 GLU B CA 1
ATOM 1084 C C . GLU B 1 29 ? 9.914 -5.754 12.117 1 97.62 29 GLU B C 1
ATOM 1086 O O . GLU B 1 29 ? 9.758 -6.816 12.727 1 97.62 29 GLU B O 1
ATOM 1091 N N . ALA B 1 30 ? 9.398 -5.582 10.969 1 98.31 30 ALA B N 1
ATOM 1092 C CA . ALA B 1 30 ? 8.508 -6.57 10.367 1 98.31 30 ALA B CA 1
ATOM 1093 C C . ALA B 1 30 ? 9.281 -7.543 9.484 1 98.31 30 ALA B C 1
ATOM 1095 O O . ALA B 1 30 ? 8.703 -8.484 8.922 1 98.31 30 ALA B O 1
ATOM 1096 N N . GLY B 1 31 ? 10.57 -7.367 9.336 1 97.44 31 GLY B N 1
ATOM 1097 C CA . GLY B 1 31 ? 11.375 -8.32 8.594 1 97.44 31 GLY B CA 1
ATOM 1098 C C . GLY B 1 31 ? 12.211 -7.68 7.504 1 97.44 31 GLY B C 1
ATOM 1099 O O . GLY B 1 31 ? 12.305 -6.453 7.43 1 97.44 31 GLY B O 1
ATOM 1100 N N . PRO B 1 32 ? 12.797 -8.492 6.691 1 97.06 32 PRO B N 1
ATOM 1101 C CA . PRO B 1 32 ? 13.742 -7.98 5.695 1 97.06 32 PRO B CA 1
ATOM 1102 C C . PRO B 1 32 ? 13.062 -7.211 4.57 1 97.06 32 PRO B C 1
ATOM 1104 O O . PRO B 1 32 ? 11.953 -7.574 4.152 1 97.06 32 PRO B O 1
ATOM 1107 N N . SER B 1 33 ? 13.727 -6.18 4.094 1 96.19 33 SER B N 1
ATOM 1108 C CA . SER B 1 33 ? 13.406 -5.43 2.885 1 96.19 33 SER B CA 1
ATOM 1109 C C . SER B 1 33 ? 14.617 -4.656 2.375 1 96.19 33 SER B C 1
ATOM 1111 O O . SER B 1 33 ? 15.531 -4.34 3.143 1 96.19 33 SER B O 1
ATOM 1113 N N . GLU B 1 34 ? 14.578 -4.328 1.062 1 93.62 34 GLU B N 1
ATOM 1114 C CA . GLU B 1 34 ? 15.758 -3.691 0.477 1 93.62 34 GLU B CA 1
ATOM 1115 C C . GLU B 1 34 ? 15.422 -2.305 -0.067 1 93.62 34 GLU B C 1
ATOM 1117 O O . GLU B 1 34 ? 16.141 -1.34 0.191 1 93.62 34 GLU B O 1
ATOM 1122 N N . ALA B 1 35 ? 14.406 -2.174 -0.73 1 94.75 35 ALA B N 1
ATOM 1123 C CA . ALA B 1 35 ? 14.156 -0.967 -1.517 1 94.75 35 ALA B CA 1
ATOM 1124 C C . ALA B 1 35 ? 13.203 -0.023 -0.787 1 94.75 35 ALA B C 1
ATOM 1126 O O . ALA B 1 35 ? 13.312 1.198 -0.914 1 94.75 35 ALA B O 1
ATOM 1127 N N . LEU B 1 36 ? 12.289 -0.609 -0.093 1 97.12 36 LEU B N 1
ATOM 1128 C CA . LEU B 1 36 ? 11.266 0.209 0.549 1 97.12 36 LEU B CA 1
ATOM 1129 C C . LEU B 1 36 ? 10.688 -0.5 1.771 1 97.12 36 LEU B C 1
ATOM 1131 O O . LEU B 1 36 ? 10.93 -1.692 1.972 1 97.12 36 LEU B O 1
ATOM 1135 N N . TRP B 1 37 ? 10.031 0.231 2.568 1 98.12 37 TRP B N 1
ATOM 1136 C CA . TRP B 1 37 ? 9.258 -0.321 3.676 1 98.12 37 TRP B CA 1
ATOM 1137 C C . TRP B 1 37 ? 7.836 0.216 3.666 1 98.12 37 TRP B C 1
ATOM 1139 O O . TRP B 1 37 ? 7.547 1.224 3.014 1 98.12 37 TRP B O 1
ATOM 1149 N N . MET B 1 38 ? 6.938 -0.521 4.344 1 98.75 38 MET B N 1
ATOM 1150 C CA . MET B 1 38 ? 5.527 -0.147 4.406 1 98.75 38 MET B CA 1
ATOM 1151 C C . MET B 1 38 ? 5.02 -0.178 5.844 1 98.75 38 MET B C 1
ATOM 1153 O O . MET B 1 38 ? 5.387 -1.064 6.617 1 98.75 38 MET B O 1
ATOM 1157 N N . GLY B 1 39 ? 4.172 0.732 6.113 1 98.75 39 GLY B N 1
ATOM 1158 C CA . GLY B 1 39 ? 3.461 0.764 7.379 1 98.75 39 GLY B CA 1
ATOM 1159 C C . GLY B 1 39 ? 2.025 1.236 7.246 1 98.75 39 GLY B C 1
ATOM 1160 O O . GLY B 1 39 ? 1.626 1.736 6.195 1 98.75 39 GLY B O 1
ATOM 1161 N N . VAL B 1 40 ? 1.297 1.042 8.289 1 98.81 40 VAL B N 1
ATOM 1162 C CA . VAL B 1 40 ? -0.077 1.526 8.375 1 98.81 40 VAL B CA 1
ATOM 1163 C C . VAL B 1 40 ? -0.251 2.359 9.648 1 98.81 40 VAL B C 1
ATOM 1165 O O . VAL B 1 40 ? 0.225 1.978 10.719 1 98.81 40 VAL B O 1
ATOM 1168 N N . SER B 1 41 ? -0.875 3.445 9.461 1 98.75 41 SER B N 1
ATOM 1169 C CA . SER B 1 41 ? -1.274 4.266 10.602 1 98.75 41 SER B CA 1
ATOM 1170 C C . SER B 1 41 ? -2.779 4.184 10.836 1 98.75 41 SER B C 1
ATOM 1172 O O . SER B 1 41 ? -3.57 4.383 9.914 1 98.75 41 SER B O 1
ATOM 1174 N N . VAL B 1 42 ? -3.166 3.887 12.008 1 98.75 42 VAL B N 1
ATOM 1175 C CA . VAL B 1 42 ? -4.543 4.023 12.461 1 98.75 42 VAL B CA 1
ATOM 1176 C C . VAL B 1 42 ? -4.727 5.375 13.148 1 98.75 42 VAL B C 1
ATOM 1178 O O . VAL B 1 42 ? -4.062 5.668 14.148 1 98.75 42 VAL B O 1
ATOM 1181 N N . LEU B 1 43 ? -5.605 6.152 12.594 1 98.81 43 LEU B N 1
ATOM 1182 C CA . LEU B 1 43 ? -5.785 7.516 13.086 1 98.81 43 LEU B CA 1
ATOM 1183 C C . LEU B 1 43 ? -7.105 7.656 13.828 1 98.81 43 LEU B C 1
ATOM 1185 O O . LEU B 1 43 ? -8.172 7.391 13.273 1 98.81 43 LEU B O 1
ATOM 1189 N N . LEU B 1 44 ? -7.074 8.109 15.055 1 98.69 44 LEU B N 1
ATOM 1190 C CA . LEU B 1 44 ? -8.281 8.523 15.773 1 98.69 44 LEU B CA 1
ATOM 1191 C C . LEU B 1 44 ? -8.852 9.805 15.172 1 98.69 44 LEU B C 1
ATOM 1193 O O . LEU B 1 44 ? -8.172 10.508 14.422 1 98.69 44 LEU B O 1
ATOM 1197 N N . PRO B 1 45 ? -10.164 10.016 15.438 1 98.62 45 PRO B N 1
ATOM 1198 C CA . PRO B 1 45 ? -10.664 11.352 15.086 1 98.62 45 PRO B CA 1
ATOM 1199 C C . PRO B 1 45 ? -9.773 12.477 15.609 1 98.62 45 PRO B C 1
ATOM 1201 O O . PRO B 1 45 ? -9.445 12.5 16.797 1 98.62 45 PRO B O 1
ATOM 1204 N N . GLY B 1 46 ? -9.266 13.305 14.727 1 97.75 46 GLY B N 1
ATOM 1205 C CA . GLY B 1 46 ? -8.406 14.406 15.117 1 97.75 46 GLY B CA 1
ATOM 1206 C C . GLY B 1 46 ? -6.934 14.023 15.148 1 97.75 46 GLY B C 1
ATOM 1207 O O . GLY B 1 46 ? -6.07 14.891 15.328 1 97.75 46 GLY B O 1
ATOM 1208 N N . GLY B 1 47 ? -6.621 12.734 15.039 1 98.5 47 GLY B N 1
ATOM 1209 C CA . GLY B 1 47 ? -5.23 12.328 14.953 1 98.5 47 GLY B CA 1
ATOM 1210 C C . GLY B 1 47 ? -4.488 12.984 13.805 1 98.5 47 GLY B C 1
ATOM 1211 O O . GLY B 1 47 ? -5.066 13.242 12.75 1 98.5 47 GLY B O 1
ATOM 1212 N N . HIS B 1 48 ? -3.166 13.25 14.039 1 98.56 48 HIS B N 1
ATOM 1213 C CA . HIS B 1 48 ? -2.453 14.008 13.016 1 98.56 48 HIS B CA 1
ATOM 1214 C C . HIS B 1 48 ? -0.943 13.922 13.227 1 98.56 48 HIS B C 1
ATOM 1216 O O . HIS B 1 48 ? -0.479 13.461 14.266 1 98.56 48 HIS B O 1
ATOM 1222 N N . THR B 1 49 ? -0.284 14.305 12.172 1 98.38 49 THR B N 1
ATOM 1223 C CA . THR B 1 49 ? 1.151 14.555 12.25 1 98.38 49 THR B CA 1
ATOM 1224 C C . THR B 1 49 ? 1.442 16.047 12.211 1 98.38 49 THR B C 1
ATOM 1226 O O . THR B 1 49 ? 0.572 16.844 11.852 1 98.38 49 THR B O 1
ATOM 1229 N N . SER B 1 50 ? 2.656 16.375 12.602 1 97.69 50 SER B N 1
ATOM 1230 C CA . SER B 1 50 ? 3.09 17.75 12.375 1 97.69 50 SER B CA 1
ATOM 1231 C C . SER B 1 50 ? 3.359 18 10.891 1 97.69 50 SER B C 1
ATOM 1233 O O . SER B 1 50 ? 3.422 17.062 10.102 1 97.69 50 SER B O 1
ATOM 1235 N N . MET B 1 51 ? 3.432 19.234 10.508 1 97.44 51 MET B N 1
ATOM 1236 C CA . MET B 1 51 ? 3.855 19.641 9.164 1 97.44 51 MET B CA 1
ATOM 1237 C C . MET B 1 51 ? 5.375 19.578 9.039 1 97.44 51 MET B C 1
ATOM 1239 O O . MET B 1 51 ? 6.074 20.469 9.516 1 97.44 51 MET B O 1
ATOM 1243 N N . ASP B 1 52 ? 5.852 18.562 8.422 1 96.25 52 ASP B N 1
ATOM 1244 C CA . ASP B 1 52 ? 7.293 18.375 8.297 1 96.25 52 ASP B CA 1
ATOM 1245 C C . ASP B 1 52 ? 7.652 17.766 6.941 1 96.25 52 ASP B C 1
ATOM 1247 O O . ASP B 1 52 ? 6.805 17.156 6.281 1 96.25 52 ASP B O 1
ATOM 1251 N N . ALA B 1 53 ? 8.93 18 6.625 1 96 53 ALA B N 1
ATOM 1252 C CA . ALA B 1 53 ? 9.445 17.453 5.379 1 96 53 ALA B CA 1
ATOM 1253 C C . ALA B 1 53 ? 10.438 16.312 5.648 1 96 53 ALA B C 1
ATOM 1255 O O . ALA B 1 53 ? 11.047 16.266 6.719 1 96 53 ALA B O 1
ATOM 1256 N N . ALA B 1 54 ? 10.445 15.43 4.758 1 94.38 54 ALA B N 1
ATOM 1257 C CA . ALA B 1 54 ? 11.453 14.367 4.766 1 94.38 54 ALA B CA 1
ATOM 1258 C C . ALA B 1 54 ? 12.227 14.336 3.451 1 94.38 54 ALA B C 1
ATOM 1260 O O . ALA B 1 54 ? 11.688 14.688 2.398 1 94.38 54 ALA B O 1
ATOM 1261 N N . PRO B 1 55 ? 13.445 13.859 3.488 1 95.06 55 PRO B N 1
ATOM 1262 C CA . PRO B 1 55 ? 14.258 13.844 2.273 1 95.06 55 PRO B CA 1
ATOM 1263 C C . PRO B 1 55 ? 13.914 12.68 1.342 1 95.06 55 PRO B C 1
ATOM 1265 O O . PRO B 1 55 ? 14.602 12.453 0.348 1 95.06 55 PRO B O 1
ATOM 1268 N N . VAL B 1 56 ? 12.938 11.961 1.654 1 96.06 56 VAL B N 1
ATOM 1269 C CA . VAL B 1 56 ? 12.539 10.812 0.84 1 96.06 56 VAL B CA 1
ATOM 1270 C C . VAL B 1 56 ? 11.109 11.008 0.346 1 96.06 56 VAL B C 1
ATOM 1272 O O . VAL B 1 56 ? 10.32 11.719 0.97 1 96.06 56 VAL B O 1
ATOM 1275 N N . GLU B 1 57 ? 10.883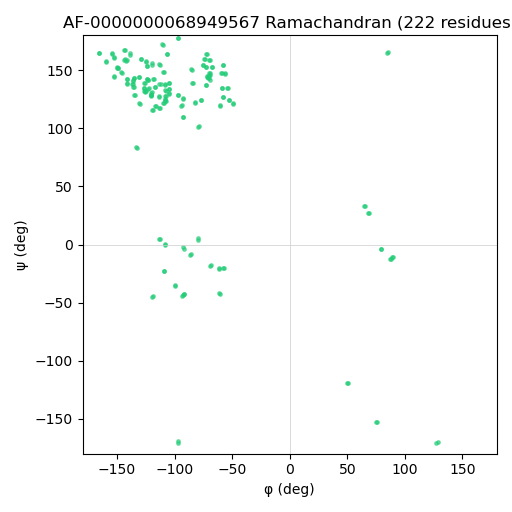 10.344 -0.762 1 96.44 57 GLU B N 1
ATOM 1276 C CA . GLU B 1 57 ? 9.539 10.305 -1.335 1 96.44 57 GLU B CA 1
ATOM 1277 C C . GLU B 1 57 ? 8.594 9.477 -0.469 1 96.44 57 GLU B C 1
ATOM 1279 O O . GLU B 1 57 ? 8.984 8.445 0.072 1 96.44 57 GLU B O 1
ATOM 1284 N N . LYS B 1 58 ? 7.309 9.938 -0.345 1 98.12 58 LYS B N 1
ATOM 1285 C CA . LYS B 1 58 ? 6.305 9.203 0.424 1 98.12 58 LYS B CA 1
ATOM 1286 C C . LYS B 1 58 ? 5.066 8.914 -0.421 1 98.12 58 LYS B C 1
ATOM 1288 O O . LYS B 1 58 ? 4.562 9.797 -1.118 1 98.12 58 LYS B O 1
ATOM 1293 N N . HIS B 1 59 ? 4.586 7.727 -0.434 1 98.81 59 HIS B N 1
ATOM 1294 C CA . HIS B 1 59 ? 3.348 7.328 -1.091 1 98.81 59 HIS B CA 1
ATOM 1295 C C . HIS B 1 59 ? 2.299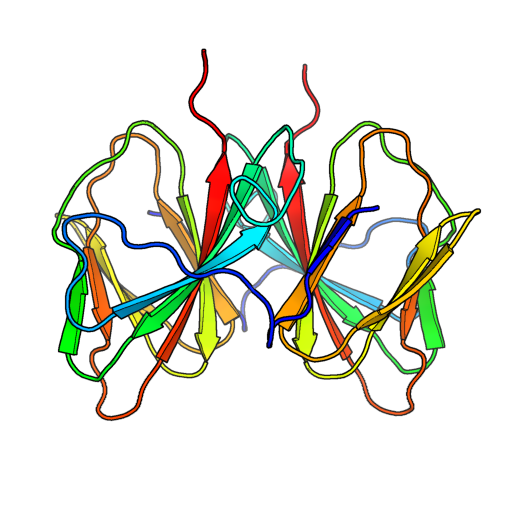 6.891 -0.073 1 98.81 59 HIS B C 1
ATOM 1297 O O . HIS B 1 59 ? 2.566 6.035 0.774 1 98.81 59 HIS B O 1
ATOM 1303 N N . TYR B 1 60 ? 1.114 7.445 -0.14 1 98.88 60 TYR B N 1
ATOM 1304 C CA . TYR B 1 60 ? 0.029 7.164 0.792 1 98.88 60 TYR B CA 1
ATOM 1305 C C . TYR B 1 60 ? -1.17 6.566 0.068 1 98.88 60 TYR B C 1
ATOM 1307 O O . TYR B 1 60 ? -1.512 6.988 -1.038 1 98.88 60 TYR B O 1
ATOM 1315 N N . VAL B 1 61 ? -1.847 5.641 0.659 1 98.94 61 VAL B N 1
ATOM 1316 C CA . VAL B 1 61 ? -3.119 5.086 0.208 1 98.94 61 VAL B CA 1
ATOM 1317 C C . VAL B 1 61 ? -4.082 4.977 1.388 1 98.94 61 VAL B C 1
ATOM 1319 O O . VAL B 1 61 ? -3.75 4.371 2.412 1 98.94 61 VAL B O 1
ATOM 1322 N N . VAL B 1 62 ? -5.273 5.488 1.241 1 98.94 62 VAL B N 1
ATOM 1323 C CA . VAL B 1 62 ? -6.27 5.332 2.297 1 98.94 62 VAL B CA 1
ATOM 1324 C C . VAL B 1 62 ? -6.848 3.92 2.26 1 98.94 62 VAL B C 1
ATOM 1326 O O . VAL B 1 62 ? -7.359 3.48 1.229 1 98.94 62 VAL B O 1
ATOM 1329 N N . LEU B 1 63 ? -6.742 3.248 3.395 1 98.88 63 LEU B N 1
ATOM 1330 C CA . LEU B 1 63 ? -7.266 1.886 3.463 1 98.88 63 LEU B CA 1
ATOM 1331 C C . LEU B 1 63 ? -8.703 1.88 3.955 1 98.88 63 LEU B C 1
ATOM 1333 O O . LEU B 1 63 ? -9.523 1.09 3.482 1 98.88 63 LEU B O 1
ATOM 1337 N N . GLU B 1 64 ? -8.969 2.668 4.941 1 98.69 64 GLU B N 1
ATOM 1338 C CA . GLU B 1 64 ? -10.297 2.811 5.52 1 98.69 64 GLU B CA 1
ATOM 1339 C C . GLU B 1 64 ? -10.586 4.262 5.895 1 98.69 64 GLU B C 1
ATOM 1341 O O . GLU B 1 64 ? -9.703 4.965 6.395 1 98.69 64 GLU B O 1
ATOM 1346 N N . GLY B 1 65 ? -1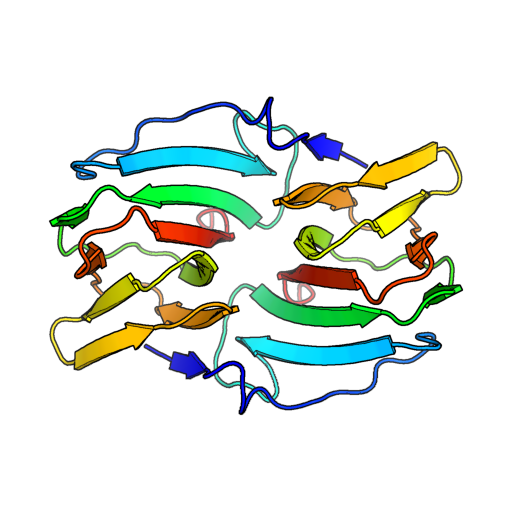1.859 4.672 5.684 1 98.31 65 GLY B N 1
ATOM 1347 C CA . GLY B 1 65 ? -12.305 6 6.082 1 98.31 65 GLY B CA 1
ATOM 1348 C C . GLY B 1 65 ? -11.797 7.098 5.168 1 98.31 65 GLY B C 1
ATOM 1349 O O . GLY B 1 65 ? -11.695 6.906 3.953 1 98.31 65 GLY B O 1
ATOM 1350 N N . GLU B 1 66 ? -11.672 8.297 5.777 1 98.62 66 GLU B N 1
ATOM 1351 C CA . GLU B 1 66 ? -11.195 9.492 5.082 1 98.62 66 GLU B CA 1
ATOM 1352 C C . GLU B 1 66 ? -9.977 10.086 5.777 1 98.62 66 GLU B C 1
ATOM 1354 O O . GLU B 1 66 ? -9.906 10.109 7.008 1 98.62 66 GLU B O 1
ATOM 1359 N N . VAL B 1 67 ? -9.062 10.547 4.953 1 98.88 67 VAL B N 1
ATOM 1360 C CA . VAL B 1 67 ? -7.855 11.164 5.488 1 98.88 67 VAL B CA 1
ATOM 1361 C C . VAL B 1 67 ? -7.543 12.438 4.707 1 98.88 67 VAL B C 1
ATOM 1363 O O . VAL B 1 67 ? -7.664 12.469 3.482 1 98.88 67 VAL B O 1
ATOM 1366 N N . CYS B 1 68 ? -7.117 13.398 5.402 1 98.88 68 CYS B N 1
ATOM 1367 C CA . CYS B 1 68 ? -6.684 14.641 4.773 1 98.88 68 CYS B CA 1
ATOM 1368 C C . CYS B 1 68 ? -5.164 14.75 4.766 1 98.88 68 CYS B C 1
ATOM 1370 O O . CYS B 1 68 ? -4.512 14.461 5.77 1 98.88 68 CYS B O 1
ATOM 1372 N N . ILE B 1 69 ? -4.613 15.125 3.648 1 98.75 69 ILE B N 1
ATOM 1373 C CA . ILE B 1 69 ? -3.193 15.438 3.521 1 98.75 69 ILE B CA 1
ATOM 1374 C C . ILE B 1 69 ? -3.02 16.875 3.061 1 98.75 69 ILE B C 1
ATOM 1376 O O . ILE B 1 69 ? -3.627 17.297 2.074 1 98.75 69 ILE B O 1
ATOM 1380 N N . ALA B 1 70 ? -2.164 17.531 3.807 1 98.5 70 ALA B N 1
ATOM 1381 C CA . ALA B 1 70 ? -1.96 18.953 3.516 1 98.5 70 ALA B CA 1
ATOM 1382 C C . ALA B 1 70 ? -0.482 19.25 3.289 1 98.5 70 ALA B C 1
ATOM 1384 O O . ALA B 1 70 ? 0.384 18.703 3.969 1 98.5 70 ALA B O 1
ATOM 1385 N N . THR B 1 71 ? -0.214 20.062 2.318 1 97.56 71 THR B N 1
ATOM 1386 C CA . THR B 1 71 ? 1.06 20.766 2.152 1 97.56 71 THR B CA 1
ATOM 1387 C C . THR B 1 71 ? 0.897 22.266 2.396 1 97.56 71 THR B C 1
ATOM 1389 O O . THR B 1 71 ? -0.219 22.75 2.596 1 97.56 71 THR B O 1
ATOM 1392 N N . PRO B 1 72 ? 2.02 23 2.449 1 95.94 72 PRO B N 1
ATOM 1393 C CA . PRO B 1 72 ? 1.862 24.438 2.641 1 95.94 72 PRO B CA 1
ATOM 1394 C C . PRO B 1 72 ? 0.987 25.094 1.568 1 95.94 72 PRO B C 1
ATOM 1396 O O . PRO B 1 72 ? 0.301 26.078 1.839 1 95.94 72 PRO B O 1
ATOM 1399 N N . ASP B 1 73 ? 0.849 24.422 0.434 1 94.81 73 ASP B N 1
ATOM 1400 C CA . ASP B 1 73 ? 0.217 25.078 -0.703 1 94.81 73 ASP B CA 1
ATOM 1401 C C . ASP B 1 73 ? -1.164 24.5 -0.983 1 94.81 73 ASP B C 1
ATOM 1403 O O . ASP B 1 73 ? -1.985 25.125 -1.657 1 94.81 73 ASP B O 1
ATOM 1407 N N . GLU B 1 74 ? -1.377 23.344 -0.557 1 96.19 74 GLU B N 1
ATOM 1408 C CA . GLU B 1 74 ? -2.643 22.719 -0.909 1 96.19 74 GLU B CA 1
ATOM 1409 C C . GLU B 1 74 ? -3.062 21.688 0.148 1 96.19 74 GLU B C 1
ATOM 1411 O O . GLU B 1 74 ? -2.25 21.281 0.983 1 96.19 74 GLU B O 1
ATOM 1416 N N . ARG B 1 75 ? -4.387 21.344 0.128 1 97.62 75 ARG B N 1
ATOM 1417 C CA . ARG B 1 75 ? -4.988 20.344 0.989 1 97.62 75 ARG B CA 1
ATOM 1418 C C . ARG B 1 75 ? -5.953 19.453 0.205 1 97.62 75 ARG B C 1
ATOM 1420 O O . ARG B 1 75 ? -6.746 19.953 -0.598 1 97.62 75 ARG B O 1
ATOM 1427 N N . VAL B 1 76 ? -5.91 18.188 0.47 1 98.44 76 VAL B N 1
ATOM 1428 C CA . VAL B 1 76 ? -6.805 17.25 -0.219 1 98.44 76 VAL B CA 1
ATOM 1429 C C . VAL B 1 76 ? -7.395 16.266 0.783 1 98.44 76 VAL B C 1
ATOM 1431 O O . VAL B 1 76 ? -6.691 15.781 1.671 1 98.44 76 VAL B O 1
ATOM 1434 N N . THR B 1 77 ? -8.672 16.031 0.674 1 98.75 77 THR B N 1
ATOM 1435 C CA . THR B 1 77 ? -9.328 14.961 1.426 1 98.75 77 THR B CA 1
ATOM 1436 C C . THR B 1 77 ? -9.469 13.703 0.573 1 98.75 77 THR B C 1
ATOM 1438 O O . THR B 1 77 ? -10.016 13.75 -0.528 1 98.75 77 THR B O 1
ATOM 1441 N N . LEU B 1 78 ? -9.039 12.656 1.118 1 98.75 78 LEU B N 1
ATOM 1442 C CA . LEU B 1 78 ? -8.961 11.406 0.376 1 98.75 78 LEU B CA 1
ATOM 1443 C C . LEU B 1 78 ? -9.961 10.391 0.921 1 98.75 78 LEU B C 1
ATOM 1445 O O . LEU B 1 78 ? -10.133 10.273 2.137 1 98.75 78 LEU B O 1
ATOM 1449 N N . ALA B 1 79 ? -10.609 9.688 0.029 1 98.62 79 ALA B N 1
ATOM 1450 C CA . ALA B 1 79 ? -11.477 8.562 0.386 1 98.62 79 ALA B CA 1
ATOM 1451 C C . ALA B 1 79 ? -10.742 7.234 0.236 1 98.62 79 ALA B C 1
ATOM 1453 O O . ALA B 1 79 ? -9.57 7.203 -0.152 1 98.62 79 ALA B O 1
ATOM 1454 N N . GLN B 1 80 ? -11.453 6.191 0.58 1 98.75 80 GLN B N 1
ATOM 1455 C CA . GLN B 1 80 ? -10.859 4.859 0.549 1 98.75 80 GLN B CA 1
ATOM 1456 C C . GLN B 1 80 ? -10.234 4.566 -0.809 1 98.75 80 GLN B C 1
ATOM 1458 O O . GLN B 1 80 ? -10.867 4.754 -1.849 1 98.75 80 GLN B O 1
ATOM 1463 N N . PHE B 1 81 ? -8.93 4.207 -0.85 1 98.81 81 PHE B N 1
ATOM 1464 C CA . PHE B 1 81 ? -8.055 3.742 -1.916 1 98.81 81 PHE B CA 1
ATOM 1465 C C . PHE B 1 81 ? -7.578 4.906 -2.777 1 98.81 81 PHE B C 1
ATOM 1467 O O . PHE B 1 81 ? -6.762 4.727 -3.682 1 98.81 81 PHE B O 1
ATOM 1474 N N . ASP B 1 82 ? -8.086 6.152 -2.48 1 98.88 82 ASP B N 1
ATOM 1475 C CA . ASP B 1 82 ? -7.363 7.293 -3.031 1 98.88 82 ASP B CA 1
ATOM 1476 C C . ASP B 1 82 ? -5.906 7.297 -2.568 1 98.88 82 ASP B C 1
ATOM 1478 O O . ASP B 1 82 ? -5.586 6.746 -1.513 1 98.88 82 ASP B O 1
ATOM 1482 N N . SER B 1 83 ? -5.059 7.922 -3.369 1 98.88 83 SER B N 1
ATOM 1483 C CA . SER B 1 83 ? -3.637 7.883 -3.041 1 98.88 83 SER B CA 1
ATOM 1484 C C . SER B 1 83 ? -2.961 9.219 -3.344 1 98.88 83 SER B C 1
ATOM 1486 O O . SER B 1 83 ? -3.471 10.008 -4.137 1 98.88 83 SER B O 1
ATOM 1488 N N . VAL B 1 84 ? -1.82 9.43 -2.68 1 98.75 84 VAL B N 1
ATOM 1489 C CA . VAL B 1 84 ? -1.045 10.656 -2.852 1 98.75 84 VAL B CA 1
ATOM 1490 C C . VAL B 1 84 ? 0.447 10.328 -2.838 1 98.75 84 VAL B C 1
ATOM 1492 O O . VAL B 1 84 ? 0.903 9.508 -2.033 1 98.75 84 VAL B O 1
ATOM 1495 N N . ARG B 1 85 ? 1.164 10.93 -3.689 1 98.69 85 ARG B N 1
ATOM 1496 C CA . ARG B 1 85 ? 2.623 10.961 -3.656 1 98.69 85 ARG B CA 1
ATOM 1497 C C . ARG B 1 85 ? 3.135 12.336 -3.246 1 98.69 85 ARG B C 1
ATOM 1499 O O . ARG B 1 85 ? 2.742 13.352 -3.83 1 98.69 85 ARG B O 1
ATOM 1506 N N . VAL B 1 86 ? 3.918 12.359 -2.219 1 97.94 86 VAL B N 1
ATOM 1507 C CA . VAL B 1 86 ? 4.59 13.57 -1.764 1 97.94 86 VAL B CA 1
ATOM 1508 C C . VAL B 1 86 ? 6.07 13.516 -2.141 1 97.94 86 VAL B C 1
ATOM 1510 O O . VAL B 1 86 ? 6.758 12.539 -1.83 1 97.94 86 VAL B O 1
ATOM 1513 N N . ALA B 1 87 ? 6.559 14.555 -2.75 1 97.12 87 ALA B N 1
ATOM 1514 C CA . ALA B 1 87 ? 7.926 14.578 -3.26 1 97.12 87 ALA B CA 1
ATOM 1515 C C . ALA B 1 87 ? 8.93 14.758 -2.125 1 97.12 87 ALA B C 1
ATOM 1517 O O . ALA B 1 87 ? 8.602 15.32 -1.078 1 97.12 87 ALA B O 1
ATOM 1518 N N . PRO B 1 88 ? 10.234 14.227 -2.432 1 96.56 88 PRO B N 1
ATOM 1519 C CA . PRO B 1 88 ? 11.258 14.523 -1.432 1 96.56 88 PRO B CA 1
ATOM 1520 C C . PRO B 1 88 ? 11.375 16.016 -1.133 1 96.56 88 PRO B C 1
ATOM 1522 O O . PRO B 1 88 ? 11.344 16.844 -2.051 1 96.56 88 PRO B O 1
ATOM 1525 N N . GLY B 1 89 ? 11.453 16.344 0.196 1 96 89 GLY B N 1
ATOM 1526 C CA . GLY B 1 89 ? 11.641 17.734 0.589 1 96 89 GLY B CA 1
ATOM 1527 C C . GLY B 1 89 ? 10.344 18.5 0.729 1 96 89 GLY B C 1
ATOM 1528 O O . GLY B 1 89 ? 10.336 19.641 1.202 1 96 89 GLY B O 1
ATOM 1529 N N . GLU B 1 90 ? 9.273 17.953 0.264 1 96.44 90 GLU B N 1
ATOM 1530 C CA . GLU B 1 90 ? 7.977 18.609 0.392 1 96.44 90 GLU B CA 1
ATOM 1531 C C . GLU B 1 90 ? 7.363 18.359 1.766 1 96.44 90 GLU B C 1
ATOM 1533 O O . GLU B 1 90 ? 7.172 17.203 2.164 1 96.44 90 GLU B O 1
ATOM 1538 N N . ALA B 1 91 ? 7.074 19.453 2.469 1 97.81 91 ALA B N 1
ATOM 1539 C CA . ALA B 1 91 ? 6.445 19.297 3.779 1 97.81 91 ALA B CA 1
ATOM 1540 C C . ALA B 1 91 ? 5 18.844 3.646 1 97.81 91 ALA B C 1
ATOM 1542 O O . ALA B 1 91 ? 4.277 19.281 2.748 1 97.81 91 ALA B O 1
ATOM 1543 N N . ARG B 1 92 ? 4.562 17.984 4.605 1 98 92 ARG B N 1
ATOM 1544 C CA . ARG B 1 92 ? 3.176 17.531 4.582 1 98 92 ARG B CA 1
ATOM 1545 C C . ARG B 1 92 ? 2.668 17.25 5.992 1 98 92 ARG B C 1
ATOM 1547 O O . ARG B 1 92 ? 3.453 16.938 6.887 1 98 92 ARG B O 1
ATOM 1554 N N . GLN B 1 93 ? 1.398 17.406 6.164 1 98.56 93 GLN B N 1
ATOM 1555 C CA . GLN B 1 93 ? 0.67 17 7.359 1 98.56 93 GLN B CA 1
ATOM 1556 C C . GLN B 1 93 ? -0.452 16.031 7.016 1 98.56 93 GLN B C 1
ATOM 1558 O O . GLN B 1 93 ? -1.177 16.219 6.039 1 98.56 93 GLN B O 1
ATOM 1563 N N . VAL B 1 94 ? -0.543 15 7.785 1 98.69 94 VAL B N 1
ATOM 1564 C CA . VAL B 1 94 ? -1.628 14.023 7.68 1 98.69 94 VAL B CA 1
ATOM 1565 C C . VAL B 1 94 ? -2.609 14.227 8.836 1 98.69 94 VAL B C 1
ATOM 1567 O O . VAL B 1 94 ? -2.199 14.398 9.984 1 98.69 94 VAL B O 1
ATOM 1570 N N . PHE B 1 95 ? -3.855 14.125 8.484 1 98.31 95 PHE B N 1
ATOM 1571 C CA . PHE B 1 95 ? -4.848 14.359 9.531 1 98.31 95 PHE B CA 1
ATOM 1572 C C . PHE B 1 95 ? -6.137 13.602 9.234 1 98.31 95 PHE B C 1
ATOM 1574 O O . PHE B 1 95 ? -6.523 13.461 8.07 1 98.31 95 PHE B O 1
ATOM 1581 N N . ASN B 1 96 ? -6.852 13.07 10.328 1 98.81 96 ASN B N 1
ATOM 1582 C CA . ASN B 1 96 ? -8.203 12.523 10.227 1 98.81 96 ASN B CA 1
ATOM 1583 C C . ASN B 1 96 ? -9.258 13.578 10.516 1 98.81 96 ASN B C 1
ATOM 1585 O O . ASN B 1 96 ? -9.469 13.953 11.672 1 98.81 96 ASN B O 1
ATOM 1589 N N . PRO B 1 97 ? -9.938 13.945 9.508 1 98.06 97 PRO B N 1
ATOM 1590 C CA . PRO B 1 97 ? -10.898 15.031 9.703 1 98.06 97 PRO B CA 1
ATOM 1591 C C . PRO B 1 97 ? -12.258 14.539 10.203 1 98.06 97 PRO B C 1
ATOM 1593 O O . PRO B 1 97 ? -13.148 15.344 10.484 1 98.06 97 PRO B O 1
ATOM 1596 N N . GLY B 1 98 ? -12.477 13.281 10.242 1 97.69 98 GLY B N 1
ATOM 1597 C CA . GLY B 1 98 ? -13.789 12.727 10.539 1 97.69 98 GLY B CA 1
ATOM 1598 C C . GLY B 1 98 ? -13.953 12.328 11.992 1 97.69 98 GLY B C 1
ATOM 1599 O O . GLY B 1 98 ? -13.07 12.594 12.812 1 97.69 98 GLY B O 1
ATOM 1600 N N . ASN B 1 99 ? -15.102 11.617 12.234 1 98.31 99 ASN B N 1
ATOM 1601 C CA . ASN B 1 99 ? -15.43 11.25 13.609 1 98.31 99 ASN B CA 1
ATOM 1602 C C . ASN B 1 99 ? -15.242 9.75 13.844 1 98.31 99 ASN B C 1
ATOM 1604 O O . ASN B 1 99 ? -15.523 9.25 14.93 1 98.31 99 ASN B O 1
ATOM 1608 N N . ARG B 1 100 ? -14.844 9.047 12.844 1 98.38 100 ARG B N 1
ATOM 1609 C CA . ARG B 1 100 ? -14.492 7.637 12.953 1 98.38 100 ARG B CA 1
ATOM 1610 C C . ARG B 1 100 ? -13 7.422 12.719 1 98.38 100 ARG B C 1
ATOM 1612 O O . ARG B 1 100 ? -12.352 8.227 12.047 1 98.38 100 ARG B O 1
ATOM 1619 N N . PRO B 1 101 ? -12.43 6.367 13.266 1 98.69 101 PRO B N 1
ATOM 1620 C CA . PRO B 1 101 ? -11.031 6.07 12.953 1 98.69 101 PRO B CA 1
ATOM 1621 C C . PRO B 1 101 ? -10.789 5.863 11.453 1 98.69 101 PRO B C 1
ATOM 1623 O O . PRO B 1 101 ? -11.695 5.441 10.734 1 98.69 101 PRO B O 1
ATOM 1626 N N . ALA B 1 102 ? -9.656 6.223 11.023 1 98.81 102 ALA B N 1
ATOM 1627 C CA . ALA B 1 102 ? -9.234 6.02 9.641 1 98.81 102 ALA B CA 1
ATOM 1628 C C . ALA B 1 102 ? -7.918 5.25 9.57 1 98.81 102 ALA B C 1
ATOM 1630 O O . ALA B 1 102 ? -7.184 5.176 10.562 1 98.81 102 ALA B O 1
ATOM 1631 N N . MET B 1 103 ? -7.629 4.586 8.414 1 98.88 103 MET B N 1
ATOM 1632 C CA . MET B 1 103 ? -6.387 3.844 8.211 1 98.88 103 MET B CA 1
ATOM 1633 C C . MET B 1 103 ? -5.688 4.293 6.934 1 98.88 103 MET B C 1
ATOM 1635 O O . MET B 1 103 ? -6.316 4.402 5.883 1 98.88 103 MET B O 1
ATOM 1639 N N . LEU B 1 104 ? -4.395 4.543 7.086 1 98.94 104 LEU B N 1
ATOM 1640 C CA . LEU B 1 104 ? -3.582 5.086 6.004 1 98.94 104 LEU B CA 1
ATOM 1641 C C . LEU B 1 104 ? -2.305 4.273 5.82 1 98.94 104 LEU B C 1
ATOM 1643 O O . LEU B 1 104 ? -1.529 4.105 6.766 1 98.94 104 LEU B O 1
ATOM 1647 N N . LEU B 1 105 ? -2.146 3.74 4.621 1 98.94 105 LEU B N 1
ATOM 1648 C CA . LEU B 1 105 ? -0.917 3.031 4.281 1 98.94 105 LEU B CA 1
ATOM 1649 C C . LEU B 1 105 ? 0.164 4.004 3.822 1 98.94 105 LEU B C 1
ATOM 1651 O O . LEU B 1 105 ? -0.111 4.926 3.051 1 98.94 105 LEU B O 1
ATOM 1655 N N . LEU B 1 106 ? 1.339 3.77 4.242 1 98.81 106 LEU B N 1
ATOM 1656 C CA . LEU B 1 106 ? 2.529 4.492 3.805 1 98.81 106 LEU B CA 1
ATOM 1657 C C . LEU B 1 106 ? 3.541 3.543 3.174 1 98.81 106 LEU B C 1
ATOM 1659 O O . LEU B 1 106 ? 3.854 2.494 3.744 1 98.81 106 LEU B O 1
ATOM 1663 N N . ALA B 1 107 ? 4.012 3.814 2.041 1 98.75 107 ALA B N 1
ATOM 1664 C CA . ALA B 1 107 ? 5.164 3.182 1.406 1 98.75 107 ALA B CA 1
ATOM 1665 C C . ALA B 1 107 ? 6.254 4.203 1.098 1 98.75 107 ALA B C 1
ATOM 1667 O O . ALA B 1 107 ? 5.992 5.227 0.461 1 98.75 107 ALA B O 1
ATOM 1668 N N . MET B 1 108 ? 7.434 3.973 1.495 1 97.62 108 MET B N 1
ATOM 1669 C CA . MET B 1 108 ? 8.508 4.922 1.207 1 97.62 108 MET B CA 1
ATOM 1670 C C . MET B 1 108 ? 9.844 4.203 1.081 1 97.62 108 MET B C 1
ATOM 1672 O O . MET B 1 108 ? 10.055 3.15 1.687 1 97.62 108 MET B O 1
ATOM 1676 N N . PRO B 1 109 ? 10.766 4.75 0.326 1 97.38 109 PRO B N 1
ATOM 1677 C CA . PRO B 1 109 ? 12.094 4.152 0.19 1 97.38 109 PRO B CA 1
ATOM 1678 C C . PRO B 1 109 ? 12.961 4.359 1.43 1 97.38 109 PRO B C 1
ATOM 1680 O O . PRO B 1 109 ? 12.656 5.211 2.268 1 97.38 109 PRO B O 1
ATOM 1683 N N . TYR B 1 110 ? 13.953 3.533 1.542 1 95.5 110 TYR B N 1
ATOM 1684 C CA . TYR B 1 110 ? 15 3.82 2.521 1 95.5 110 TYR B CA 1
ATOM 1685 C C . TYR B 1 110 ? 15.828 5.027 2.096 1 95.5 110 TYR B C 1
ATOM 1687 O O . TYR B 1 110 ? 15.992 5.281 0.901 1 95.5 110 TYR B O 1
ATOM 1695 N N . PRO B 1 111 ? 16.281 5.75 3.076 1 88.56 111 PRO B N 1
ATOM 1696 C CA . PRO B 1 111 ? 17.125 6.887 2.701 1 88.56 111 PRO B CA 1
ATOM 1697 C C . PRO B 1 111 ? 18.359 6.461 1.927 1 88.56 111 PRO B C 1
ATOM 1699 O O . PRO B 1 111 ? 18.922 5.387 2.176 1 88.56 111 PRO B O 1
ATOM 1702 N N . LYS B 1 112 ? 18.656 7.16 0.849 1 76.31 112 LYS B N 1
ATOM 1703 C CA . LYS B 1 112 ? 19.875 6.879 0.098 1 76.31 112 LYS B CA 1
ATOM 1704 C C . LYS B 1 112 ? 21.109 7.074 0.967 1 76.31 112 LYS B C 1
ATOM 1706 O O . LYS B 1 112 ? 21.172 8 1.774 1 76.31 112 LYS B O 1
ATOM 1711 N N . SER B 1 113 ? 21.828 5.93 1.089 1 59.44 113 SER B N 1
ATOM 1712 C CA . SER B 1 113 ? 23.109 6.07 1.799 1 59.44 113 SER B CA 1
ATOM 1713 C C . SER B 1 113 ? 24 7.113 1.134 1 59.44 113 SER B C 1
ATOM 1715 O O . SER B 1 113 ? 23.922 7.312 -0.08 1 59.44 113 SER B O 1
#

Foldseek 3Di:
DQFDDPVRFDWDDDPQWDQKTKGWGDDDPRDDDDWKTKMKIKHAAWTKGDFDFAQWKKKKAWQADWKWKDFPVDIDIDHHGDMDIDHHPTTMMITHNDHGITMMMMMITDDDD/DFFDDPVRFDWDDDPQWDQKTKGWGADDPRDDDDWKTKMKIKHAAFTKGDFDFAQWKKKKAWQADWKWKDFPVDIDIDHHGDMDIDHHPTTMMITHNDHGITMMMMMITDDDD

Sequence (226 aa):
MNTTRFAQAPAYFPANHEGMHCLRLQGHEAGPSEALWMGVSVLLPGGHTSMDAAPVEKHYVVLEGEVCIATPDERVTLAQFDSVRVAPGEARQVFNPGNRPAMLLLAMPYPKSMNTTRFAQAPAYFPANHEGMHCLRLQGHEAGPSEALWMGVSVLLPGGHTSMDAAPVEKHYVVLEGEVCIATPDERVTLAQFDSVRVAPGEARQVFNPGNRPAMLLLAMPYPKS

InterPro domains:
  IPR011051 RmlC-like cupin domain superfamily [SSF51182] (9-111)
  IPR013096 Cupin 2, conserved barrel [PF07883] (42-106)
  IPR014710 RmlC-like jelly roll fold [G3DSA:2.60.120.10] (7-112)

Radius of gyration: 16.55 Å; Cα contacts (8 Å, |Δi|>4): 662; chains: 2; bounding box: 39×48×38 Å